Protein AF-A0A933K1K0-F1 (afdb_monomer_lite)

Radius of gyration: 27.94 Å; chains: 1; bounding box: 77×30×87 Å

Sequence (206 aa):
ADSDGLLRLGRQVVAAGQSATTTLLDRSKLATAGRTAYWGEVMGYVSATFVSNVVMSVAFILVVFVWITRSVPVSLVAMIPNVMPIFVMFSAARALGYDLYEGFCIIDSLAIGNSVNDTIHYLFHVRANLDRGLGMEDSLREGFREVGCSMTISSVLVAVGFLACLPAEGIPIILSGVFMCLACLVAVALDVFMHPAMLLSLRRWR

Secondary structure (DSSP, 8-state):
--HHHHHHHHHHHHHHHHHHHHHHHHHHHHHHHHHHHHHHHHHHHHHHHHHHHHHHHHHHHHHHHHHHHS-HHHHHHHHHHHHHHHHHHHHHHHHTTPPP-TTHHHHHHHHHHHHHHHHHHHHHHHHHHHHTT--HHHHHHHHHHHHHHHHHHHHHHHHHHHHTTTT-S-HHH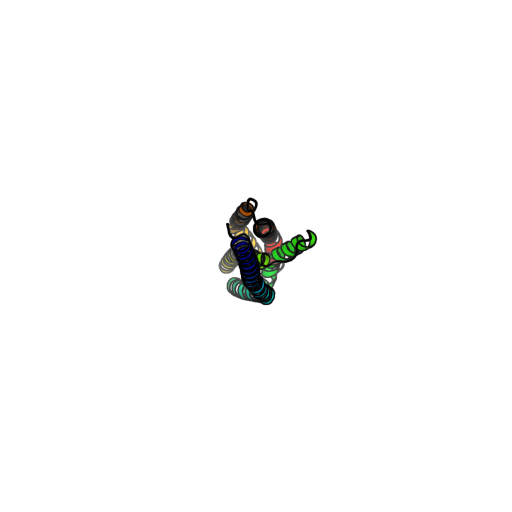HHHHHHHHHHHHHHHHIIIIIHHHHHHH-TT--

Structure (mmCIF, N/CA/C/O backbone):
data_AF-A0A933K1K0-F1
#
_entry.id   AF-A0A933K1K0-F1
#
loop_
_atom_site.group_PDB
_atom_site.id
_atom_site.type_symbol
_atom_site.label_atom_id
_atom_site.label_alt_id
_atom_site.label_comp_id
_atom_site.label_asym_id
_atom_site.label_entity_id
_atom_site.label_seq_id
_atom_site.pdbx_PDB_ins_code
_atom_site.Cartn_x
_atom_site.Cartn_y
_atom_site.Cartn_z
_atom_site.occupancy
_atom_site.B_iso_or_equiv
_atom_site.auth_seq_id
_atom_site.auth_comp_id
_atom_site.auth_asym_id
_atom_site.auth_atom_id
_atom_site.pdbx_PDB_model_num
ATOM 1 N N . ALA A 1 1 ? 58.708 -16.469 -59.942 1.00 54.03 1 ALA A N 1
ATOM 2 C CA . ALA A 1 1 ? 57.835 -16.349 -58.759 1.00 54.03 1 ALA A CA 1
ATOM 3 C C . ALA A 1 1 ? 56.402 -16.432 -59.258 1.00 54.03 1 ALA A C 1
ATOM 5 O O . ALA A 1 1 ? 56.015 -15.606 -60.074 1.00 54.03 1 ALA A O 1
ATOM 6 N N . ASP A 1 2 ? 55.697 -17.504 -58.905 1.00 62.00 2 ASP A N 1
ATOM 7 C CA . ASP A 1 2 ? 54.421 -17.885 -59.516 1.00 62.00 2 ASP A CA 1
ATOM 8 C C . ASP A 1 2 ? 53.280 -16.970 -59.030 1.00 62.00 2 ASP A C 1
ATOM 10 O O . ASP A 1 2 ? 52.728 -17.143 -57.942 1.00 62.00 2 ASP A O 1
ATOM 14 N N . SER A 1 3 ? 52.996 -15.928 -59.817 1.00 58.38 3 SER A N 1
ATOM 15 C CA . SER A 1 3 ? 51.980 -14.910 -59.511 1.00 58.38 3 SER A CA 1
ATOM 16 C C . SER A 1 3 ? 50.559 -15.487 -59.449 1.00 58.38 3 SER A C 1
ATOM 18 O O . SER A 1 3 ? 49.731 -14.999 -58.675 1.00 58.38 3 SER A O 1
ATOM 20 N N . ASP A 1 4 ? 50.306 -16.590 -60.157 1.00 64.81 4 ASP A N 1
ATOM 21 C CA . ASP A 1 4 ? 49.025 -17.294 -60.135 1.00 64.81 4 ASP A CA 1
ATOM 22 C C . ASP A 1 4 ? 48.799 -18.050 -58.821 1.00 64.81 4 ASP A C 1
ATOM 24 O O . ASP A 1 4 ? 47.670 -18.108 -58.322 1.00 64.81 4 ASP A O 1
ATOM 28 N N . GLY A 1 5 ? 49.866 -18.567 -58.203 1.00 69.25 5 GLY A N 1
ATOM 29 C CA . GLY A 1 5 ? 49.812 -19.203 -56.885 1.00 69.25 5 GLY A CA 1
ATOM 30 C C . GLY A 1 5 ? 49.399 -18.229 -55.777 1.00 69.25 5 GLY A C 1
ATOM 31 O O . GLY A 1 5 ? 48.524 -18.541 -54.967 1.00 69.25 5 GLY A O 1
ATOM 32 N N . LEU A 1 6 ? 49.951 -17.010 -55.787 1.00 59.84 6 LEU A N 1
ATOM 33 C CA . LEU A 1 6 ? 49.624 -15.962 -54.809 1.00 59.84 6 LEU A CA 1
ATOM 34 C C . LEU A 1 6 ? 48.205 -15.402 -55.002 1.00 59.84 6 LEU A C 1
ATOM 36 O O . LEU A 1 6 ? 47.497 -15.172 -54.021 1.00 59.84 6 LEU A O 1
ATOM 40 N N . LEU A 1 7 ? 47.743 -15.260 -56.249 1.00 63.19 7 LEU A N 1
ATOM 41 C CA . LEU A 1 7 ? 46.369 -14.836 -56.557 1.00 63.19 7 LEU A CA 1
ATOM 42 C C . LEU A 1 7 ? 45.320 -15.904 -56.208 1.00 63.19 7 LEU A C 1
ATOM 44 O O . LEU A 1 7 ? 44.169 -15.572 -55.903 1.00 63.19 7 LEU A O 1
ATOM 48 N N . ARG A 1 8 ? 45.685 -17.190 -56.244 1.00 69.12 8 ARG A N 1
ATOM 49 C CA . ARG A 1 8 ? 44.827 -18.289 -55.772 1.00 69.12 8 ARG A CA 1
ATOM 50 C C . ARG A 1 8 ? 44.750 -18.326 -54.249 1.00 69.12 8 ARG A C 1
ATOM 52 O O . ARG A 1 8 ? 43.646 -18.431 -53.719 1.00 69.12 8 ARG A O 1
ATOM 59 N N . LEU A 1 9 ? 45.878 -18.146 -53.561 1.00 66.69 9 LEU A N 1
ATOM 60 C CA . LEU A 1 9 ? 45.911 -18.078 -52.098 1.00 66.69 9 LEU A CA 1
ATOM 61 C C . LEU A 1 9 ? 45.124 -16.866 -51.575 1.00 66.69 9 LEU A C 1
ATOM 63 O O . LEU A 1 9 ? 44.311 -17.007 -50.667 1.00 66.69 9 LEU A O 1
ATOM 67 N N . GLY A 1 10 ? 45.276 -15.697 -52.208 1.00 61.28 10 GLY A N 1
ATOM 68 C CA . GLY A 1 10 ? 44.519 -14.489 -51.861 1.00 61.28 10 GLY A CA 1
ATOM 69 C C . GLY A 1 10 ? 43.005 -14.666 -52.014 1.00 61.28 10 GLY A C 1
ATOM 70 O O . GLY A 1 10 ? 42.248 -14.301 -51.117 1.00 61.28 10 GLY A O 1
ATOM 71 N N . ARG A 1 11 ? 42.544 -15.305 -53.101 1.00 64.50 11 ARG A N 1
ATOM 72 C CA . ARG A 1 11 ? 41.113 -15.606 -53.295 1.00 64.50 11 ARG A CA 1
ATOM 73 C C . ARG A 1 11 ? 40.576 -16.622 -52.289 1.00 64.50 11 ARG A C 1
ATOM 75 O O . ARG A 1 11 ? 39.450 -16.461 -51.828 1.00 64.50 11 ARG A O 1
ATOM 82 N N . GLN A 1 12 ? 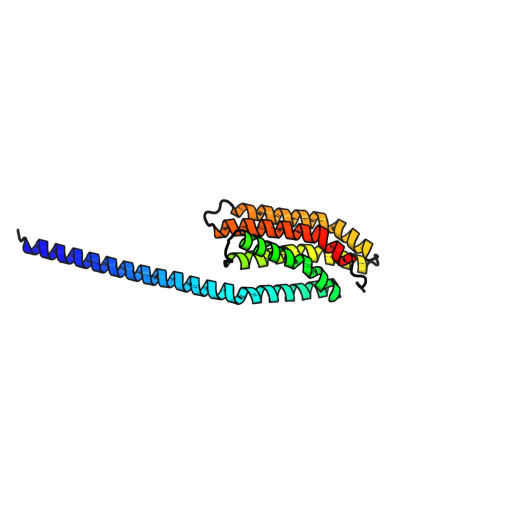41.366 -17.626 -51.913 1.00 69.31 12 GLN A N 1
ATOM 83 C CA . GLN A 1 12 ? 40.964 -18.605 -50.898 1.00 69.31 12 GLN A CA 1
ATOM 84 C C . GLN A 1 12 ? 40.886 -17.994 -49.496 1.00 69.31 12 GLN A C 1
ATOM 86 O O . GLN A 1 12 ? 39.935 -18.275 -48.774 1.00 69.31 12 GLN A O 1
ATOM 91 N N . VAL A 1 13 ? 41.820 -17.113 -49.129 1.00 65.25 13 VAL A N 1
ATOM 92 C CA . VAL A 1 13 ? 41.805 -16.420 -47.830 1.00 65.25 13 VAL A CA 1
ATOM 93 C C . VAL A 1 13 ? 40.643 -15.426 -47.740 1.00 65.25 13 VAL A C 1
ATOM 95 O O . VAL A 1 13 ? 39.979 -15.369 -46.709 1.00 65.25 13 VAL A O 1
ATOM 98 N N . VAL A 1 14 ? 40.326 -14.696 -48.817 1.00 62.94 14 VAL A N 1
ATOM 99 C CA . VAL A 1 14 ? 39.165 -13.785 -48.851 1.00 62.94 14 VAL A CA 1
ATOM 100 C C . VAL A 1 14 ? 37.841 -14.556 -48.808 1.00 62.94 14 VAL A C 1
ATOM 102 O O . VAL A 1 14 ? 36.946 -14.169 -48.060 1.00 62.94 14 VAL A O 1
ATOM 105 N N . ALA A 1 15 ? 37.725 -15.677 -49.528 1.00 61.81 15 ALA A N 1
ATOM 106 C CA . ALA A 1 15 ? 36.533 -16.528 -49.486 1.00 61.81 15 ALA A CA 1
ATOM 107 C C . ALA A 1 15 ? 36.348 -17.212 -48.118 1.00 61.81 15 ALA A C 1
ATOM 109 O O . ALA A 1 15 ? 35.231 -17.277 -47.602 1.00 61.81 15 ALA A O 1
ATOM 110 N N . ALA A 1 16 ? 37.437 -17.670 -47.493 1.00 63.34 16 ALA A N 1
ATOM 111 C CA . ALA A 1 16 ? 37.418 -18.222 -46.140 1.00 63.34 16 ALA A CA 1
ATOM 112 C C . ALA A 1 16 ? 37.077 -17.148 -45.094 1.00 63.34 16 ALA A C 1
ATOM 114 O O . ALA A 1 16 ? 36.290 -17.409 -44.188 1.00 63.34 16 ALA A O 1
ATOM 115 N N . GLY A 1 17 ? 37.601 -15.928 -45.257 1.00 57.41 17 GLY A N 1
ATOM 116 C CA . GLY A 1 17 ? 37.269 -14.771 -44.430 1.00 57.41 17 GLY A CA 1
ATOM 117 C C . GLY A 1 17 ? 35.793 -14.394 -44.534 1.00 57.41 17 GLY A C 1
ATOM 118 O O . GLY A 1 17 ? 35.126 -14.292 -43.512 1.00 57.41 17 GLY A O 1
ATOM 119 N N . GLN A 1 18 ? 35.244 -14.287 -45.748 1.00 55.44 18 GLN A N 1
ATOM 120 C CA . GLN A 1 18 ? 33.824 -13.985 -45.963 1.00 55.44 18 GLN A CA 1
ATOM 121 C C . GLN A 1 18 ? 32.905 -15.076 -45.408 1.00 55.44 18 GLN A C 1
ATOM 123 O O . GLN A 1 18 ? 31.926 -14.744 -44.749 1.00 55.44 18 GLN A O 1
ATOM 128 N N . SER A 1 19 ? 33.250 -16.354 -45.594 1.00 56.66 19 SER A N 1
ATOM 129 C CA . SER A 1 19 ? 32.475 -17.483 -45.062 1.00 56.66 19 SER A CA 1
ATOM 130 C C . SER A 1 19 ? 32.537 -17.561 -43.529 1.00 56.66 19 SER A C 1
ATOM 132 O O . SER A 1 19 ? 31.525 -17.805 -42.870 1.00 56.66 19 SER A O 1
ATOM 134 N N . ALA A 1 20 ? 33.692 -17.263 -42.925 1.00 57.25 20 ALA A N 1
ATOM 135 C CA . ALA A 1 20 ? 33.827 -17.155 -41.474 1.00 57.25 20 ALA A CA 1
ATOM 136 C C . ALA A 1 20 ? 33.048 -15.950 -40.920 1.00 57.25 20 ALA A C 1
ATOM 138 O O . ALA A 1 20 ? 32.364 -16.083 -39.908 1.00 57.25 20 ALA A O 1
ATOM 139 N N . THR A 1 21 ? 33.071 -14.797 -41.596 1.00 49.81 21 THR A N 1
ATOM 140 C CA . THR A 1 21 ? 32.315 -13.605 -41.189 1.00 49.81 21 THR A CA 1
ATOM 141 C C . THR A 1 21 ? 30.805 -13.811 -41.327 1.00 49.81 21 THR A C 1
ATOM 143 O O . THR A 1 21 ? 30.080 -13.441 -40.408 1.00 49.81 21 THR A O 1
ATOM 146 N N . THR A 1 22 ? 30.305 -14.460 -42.387 1.00 52.72 22 THR A N 1
ATOM 147 C CA . THR A 1 22 ? 28.871 -14.777 -42.523 1.00 52.72 22 THR A CA 1
ATOM 148 C C . THR A 1 22 ? 28.419 -15.846 -41.537 1.00 52.72 22 THR A C 1
ATOM 150 O O . THR A 1 22 ? 27.348 -15.705 -40.965 1.00 52.72 22 THR A O 1
ATOM 153 N N . THR A 1 23 ? 29.238 -16.861 -41.253 1.00 54.69 23 THR A N 1
ATOM 154 C CA . THR A 1 23 ? 28.891 -17.919 -40.283 1.00 54.69 23 THR A CA 1
ATOM 155 C C . THR A 1 23 ? 28.943 -17.413 -38.836 1.00 54.69 23 THR A C 1
ATOM 157 O O . THR A 1 23 ? 28.127 -17.813 -38.007 1.00 54.69 23 THR A O 1
ATOM 160 N N . LEU A 1 24 ? 29.858 -16.492 -38.514 1.00 53.97 24 LEU A N 1
ATOM 161 C CA . LEU A 1 24 ? 29.909 -15.816 -37.212 1.00 53.97 24 LEU A CA 1
ATOM 162 C C . LEU A 1 24 ? 28.799 -14.765 -37.061 1.00 53.97 24 LEU A C 1
ATOM 164 O O . LEU A 1 24 ? 28.259 -14.621 -35.967 1.00 53.97 24 LEU A O 1
ATOM 168 N N . LEU A 1 25 ? 28.415 -14.069 -38.138 1.00 53.34 25 LEU A N 1
ATOM 169 C CA . LEU A 1 25 ? 27.248 -13.178 -38.162 1.00 53.34 25 LEU A CA 1
ATOM 170 C C . LEU A 1 25 ? 25.927 -13.950 -38.072 1.00 53.34 25 LEU A C 1
ATOM 172 O O . LEU A 1 25 ? 24.990 -13.457 -37.458 1.00 53.34 25 LEU A O 1
ATOM 176 N N . ASP A 1 26 ? 25.848 -15.153 -38.635 1.00 56.97 26 ASP A N 1
ATOM 177 C CA . ASP A 1 26 ? 24.656 -16.000 -38.574 1.00 56.97 26 ASP A CA 1
ATOM 178 C C . ASP A 1 26 ? 24.537 -16.702 -37.217 1.00 56.97 26 ASP A C 1
ATOM 180 O O . ASP A 1 26 ? 23.476 -16.688 -36.607 1.00 56.97 26 ASP A O 1
ATOM 184 N N . ARG A 1 27 ? 25.644 -17.186 -36.631 1.00 52.09 27 ARG A N 1
ATOM 185 C CA . ARG A 1 27 ? 25.647 -17.666 -35.238 1.00 52.09 27 ARG A CA 1
ATOM 186 C C . ARG A 1 27 ? 25.404 -16.557 -34.229 1.00 52.09 27 ARG A C 1
ATOM 188 O O . ARG A 1 27 ? 24.734 -16.809 -33.234 1.00 52.09 27 ARG A O 1
ATOM 195 N N . SER A 1 28 ? 25.917 -15.347 -34.449 1.00 53.19 28 SER A N 1
ATOM 196 C CA . SER A 1 28 ? 25.618 -14.222 -33.564 1.00 53.19 28 SER A CA 1
ATOM 197 C C . SER A 1 28 ? 24.172 -13.772 -33.720 1.00 53.19 28 SER A C 1
ATOM 199 O O . SER A 1 28 ? 23.571 -13.473 -32.697 1.00 53.19 28 SER A O 1
ATOM 201 N N . LYS A 1 29 ? 23.579 -13.821 -34.925 1.00 46.31 29 LYS A N 1
ATOM 202 C CA . LYS A 1 29 ? 22.142 -13.613 -35.181 1.00 46.31 29 LYS A CA 1
ATOM 203 C C . LYS A 1 29 ? 21.253 -14.737 -34.654 1.00 46.31 29 LYS A C 1
ATOM 205 O O . LYS A 1 29 ? 20.193 -14.425 -34.149 1.00 46.31 29 LYS A O 1
ATOM 210 N N . LEU A 1 30 ? 21.678 -15.998 -34.672 1.00 53.72 30 LEU A N 1
ATOM 211 C CA . LEU A 1 30 ? 20.982 -17.142 -34.061 1.00 53.72 30 LEU A CA 1
ATOM 212 C C . LEU A 1 30 ? 21.120 -17.151 -32.532 1.00 53.72 30 LEU A C 1
ATOM 214 O O . LEU A 1 30 ? 20.185 -17.522 -31.837 1.00 53.72 30 LEU A O 1
ATOM 218 N N . ALA A 1 31 ? 22.248 -16.694 -31.983 1.00 52.78 31 ALA A N 1
ATOM 219 C CA . ALA A 1 31 ? 22.458 -16.537 -30.542 1.00 52.78 31 ALA A CA 1
ATOM 220 C C . ALA A 1 31 ? 21.841 -15.241 -29.988 1.00 52.78 31 ALA A C 1
ATOM 222 O O . ALA A 1 31 ? 21.453 -15.188 -28.820 1.00 52.78 31 ALA A O 1
ATOM 223 N N . THR A 1 32 ? 21.745 -14.179 -30.795 1.00 52.34 32 THR A N 1
ATOM 224 C CA . THR A 1 32 ? 20.947 -12.990 -30.462 1.00 52.34 32 THR A CA 1
ATOM 225 C C . THR A 1 32 ? 19.473 -13.260 -30.675 1.00 52.34 32 THR A C 1
ATOM 227 O O . THR A 1 32 ? 18.748 -12.946 -29.756 1.00 52.34 32 THR A O 1
ATOM 230 N N . ALA A 1 33 ? 19.037 -13.940 -31.740 1.00 60.06 33 ALA A N 1
ATOM 231 C CA . ALA A 1 33 ? 17.664 -14.436 -31.879 1.00 60.06 33 ALA A CA 1
ATOM 232 C C . ALA A 1 33 ? 17.308 -15.406 -30.750 1.00 60.06 33 ALA A C 1
ATOM 234 O O . ALA A 1 33 ? 16.219 -15.314 -30.213 1.00 60.06 33 ALA A O 1
ATOM 235 N N . GLY A 1 34 ? 18.231 -16.268 -30.316 1.00 66.44 34 GLY A N 1
ATOM 236 C CA . GLY A 1 34 ? 18.038 -17.139 -29.157 1.00 66.44 34 GLY A CA 1
ATOM 237 C C . GLY A 1 34 ? 17.876 -16.354 -27.856 1.00 66.44 34 GLY A C 1
ATOM 238 O O . GLY A 1 34 ? 16.947 -16.618 -27.104 1.00 66.44 34 GLY A O 1
ATOM 239 N N . ARG A 1 35 ? 18.721 -15.344 -27.599 1.00 63.38 35 ARG A N 1
ATOM 240 C CA . ARG A 1 35 ? 18.601 -14.494 -26.401 1.00 63.38 35 ARG A CA 1
ATOM 241 C C . ARG A 1 35 ? 17.396 -13.557 -26.451 1.00 63.38 35 ARG A C 1
ATOM 243 O O . ARG A 1 35 ? 16.710 -13.443 -25.451 1.00 63.38 35 ARG A O 1
ATOM 250 N N . THR A 1 36 ? 17.125 -12.884 -27.564 1.00 71.88 36 THR A N 1
ATOM 251 C CA . THR A 1 36 ? 16.000 -11.946 -27.690 1.00 71.88 36 THR A CA 1
ATOM 252 C C . THR A 1 36 ? 14.662 -12.670 -27.774 1.00 71.88 36 THR A C 1
ATOM 254 O O . THR A 1 36 ? 13.704 -12.179 -27.191 1.00 71.88 36 THR A O 1
ATOM 257 N N . ALA A 1 37 ? 14.584 -13.841 -28.417 1.00 74.62 37 ALA A N 1
ATOM 258 C CA . ALA A 1 37 ? 13.382 -14.673 -28.383 1.00 74.62 37 ALA A CA 1
ATOM 259 C C . ALA A 1 37 ? 13.149 -15.255 -26.985 1.00 74.62 37 ALA A C 1
ATOM 261 O O . ALA A 1 37 ? 12.030 -15.180 -26.494 1.00 74.62 37 ALA A O 1
ATOM 262 N N . TYR A 1 38 ? 14.200 -15.742 -26.311 1.00 78.00 38 TYR A N 1
ATOM 263 C CA . TYR A 1 38 ? 14.104 -16.187 -24.918 1.00 78.00 38 TYR A CA 1
ATOM 264 C C . TYR A 1 38 ? 13.630 -15.060 -23.994 1.00 78.00 38 TYR A C 1
ATOM 266 O O . TYR A 1 38 ? 12.679 -15.238 -23.241 1.00 78.00 38 TYR A O 1
ATOM 274 N N . TRP A 1 39 ? 14.245 -13.874 -24.080 1.00 75.19 39 TRP A N 1
ATOM 275 C CA . TRP A 1 39 ? 13.816 -12.712 -23.302 1.00 75.19 39 TRP A CA 1
ATOM 276 C C . TRP A 1 39 ? 12.386 -12.293 -23.649 1.00 75.19 39 TRP A C 1
ATOM 278 O O . TRP A 1 39 ? 11.620 -11.999 -22.742 1.00 75.19 39 TRP A O 1
ATOM 288 N N . GLY A 1 40 ? 11.990 -12.328 -24.922 1.00 78.00 40 GLY A N 1
ATOM 289 C CA . GLY A 1 40 ? 10.612 -12.059 -25.334 1.00 78.00 40 GLY A CA 1
ATOM 290 C C . GLY A 1 40 ? 9.606 -13.043 -24.734 1.00 78.00 40 GLY A C 1
ATOM 291 O O . GLY A 1 40 ? 8.538 -12.628 -24.291 1.00 78.00 40 GLY A O 1
ATOM 292 N N . GLU A 1 41 ? 9.957 -14.327 -24.656 1.00 80.50 41 GLU A N 1
ATOM 293 C CA . GLU A 1 41 ? 9.119 -15.351 -24.029 1.00 80.50 41 GLU A CA 1
ATOM 294 C C . GLU A 1 41 ? 9.007 -15.133 -22.513 1.00 80.50 41 GLU A C 1
ATOM 296 O O . GLU A 1 41 ? 7.901 -15.103 -21.973 1.00 80.50 41 GLU A O 1
ATOM 301 N N . VAL A 1 42 ? 10.134 -14.885 -21.833 1.00 83.38 42 VAL A N 1
ATOM 302 C CA . VAL A 1 42 ? 10.167 -14.562 -20.396 1.00 83.38 42 VAL A CA 1
ATOM 303 C C . VAL A 1 42 ? 9.312 -13.332 -20.094 1.00 83.38 42 VAL A C 1
ATOM 305 O O . VAL A 1 42 ? 8.486 -13.374 -19.183 1.00 83.38 42 VAL A O 1
ATOM 308 N N . MET A 1 43 ? 9.455 -12.258 -20.875 1.00 80.75 43 MET A N 1
ATOM 309 C CA . MET A 1 43 ? 8.650 -11.047 -20.695 1.00 80.75 43 MET A CA 1
ATOM 310 C C . MET A 1 43 ? 7.169 -11.302 -20.964 1.00 80.75 43 MET A C 1
ATOM 312 O O . MET A 1 43 ? 6.323 -10.830 -20.206 1.00 80.75 43 MET A O 1
ATOM 316 N N . GLY A 1 44 ? 6.849 -12.128 -21.964 1.00 81.12 44 GLY A N 1
ATOM 317 C CA . GLY A 1 44 ? 5.487 -12.591 -22.216 1.00 81.12 44 GLY A CA 1
ATOM 318 C C . GLY A 1 44 ? 4.869 -13.296 -21.005 1.00 81.12 44 GLY A C 1
ATOM 319 O O . GLY A 1 44 ? 3.741 -12.978 -20.627 1.00 81.12 44 GLY A O 1
ATOM 320 N N . TYR A 1 45 ? 5.608 -14.195 -20.343 1.00 85.06 45 TYR A N 1
ATOM 321 C CA . TYR A 1 45 ? 5.135 -14.866 -19.125 1.00 85.06 45 TYR A CA 1
ATOM 322 C C . TYR A 1 45 ? 4.942 -13.905 -17.949 1.00 85.06 45 TYR A C 1
ATOM 324 O O . TYR A 1 45 ? 3.930 -13.995 -17.249 1.00 85.06 45 TYR A O 1
ATOM 332 N N . VAL A 1 46 ? 5.878 -12.980 -17.721 1.00 85.69 46 VAL A N 1
ATOM 333 C CA . VAL A 1 46 ? 5.778 -12.001 -16.625 1.00 85.69 46 VAL A CA 1
ATOM 334 C C . VAL A 1 46 ? 4.554 -11.107 -16.815 1.00 85.69 46 VAL A C 1
ATOM 336 O O . VAL A 1 46 ? 3.737 -10.978 -15.904 1.00 85.69 46 VAL A O 1
ATOM 339 N N . SER A 1 47 ? 4.354 -10.557 -18.014 1.00 83.19 47 SER A N 1
ATOM 340 C CA . SER A 1 47 ? 3.188 -9.715 -18.300 1.00 83.19 47 SER A CA 1
ATOM 341 C C . SER A 1 47 ? 1.871 -10.491 -18.227 1.00 83.19 47 SER A C 1
ATOM 343 O O . SER A 1 47 ? 0.888 -9.973 -17.700 1.00 83.19 47 SER A O 1
ATOM 345 N N . ALA A 1 48 ? 1.839 -11.739 -18.707 1.00 85.56 48 ALA A N 1
ATOM 346 C CA . ALA A 1 48 ? 0.639 -12.574 -18.651 1.00 85.56 48 ALA A CA 1
ATOM 347 C C . ALA A 1 48 ? 0.238 -12.939 -17.211 1.00 85.56 48 ALA A C 1
ATOM 349 O O . ALA A 1 48 ? -0.950 -13.019 -16.898 1.00 85.56 48 ALA A O 1
ATOM 350 N N . THR A 1 49 ? 1.216 -13.149 -16.327 1.00 89.06 49 THR A N 1
ATOM 351 C CA . THR A 1 49 ? 0.970 -13.535 -14.928 1.00 89.06 49 THR A CA 1
ATOM 352 C C . THR A 1 49 ? 0.745 -12.347 -13.998 1.00 89.06 49 THR A C 1
ATOM 354 O O . THR A 1 49 ? 0.169 -12.529 -12.928 1.00 89.06 49 THR A O 1
ATOM 357 N N . PHE A 1 50 ? 1.109 -11.132 -14.412 1.00 87.81 50 PHE A N 1
ATOM 358 C CA . PHE A 1 50 ? 1.047 -9.921 -13.593 1.00 87.81 50 PHE A CA 1
ATOM 359 C C . PHE A 1 50 ? -0.306 -9.710 -12.898 1.00 87.81 50 PHE A C 1
ATOM 361 O O . PHE A 1 50 ? -0.379 -9.643 -11.672 1.00 87.81 50 PHE A O 1
ATOM 368 N N . VAL A 1 51 ? -1.402 -9.682 -13.664 1.00 88.31 51 VAL A N 1
ATOM 369 C CA . VAL A 1 51 ? -2.747 -9.459 -13.104 1.00 88.31 51 VAL A CA 1
ATOM 370 C C . VAL A 1 51 ? -3.130 -10.575 -12.132 1.00 88.31 51 VAL A C 1
ATOM 372 O O . VAL A 1 51 ? -3.690 -10.307 -11.070 1.00 88.31 51 VAL A O 1
ATOM 375 N N . SER A 1 52 ? -2.791 -11.824 -12.464 1.00 90.50 52 SER A N 1
ATOM 376 C CA . SER A 1 52 ? -3.046 -12.964 -11.583 1.00 90.50 52 SER A CA 1
ATOM 377 C C . SER A 1 52 ? -2.279 -12.832 -10.268 1.00 90.50 52 SER A C 1
ATOM 379 O O . SER A 1 52 ? -2.842 -13.111 -9.214 1.00 90.50 52 SER A O 1
ATOM 381 N N . ASN A 1 53 ? -1.025 -12.376 -10.310 1.00 89.56 53 ASN A N 1
ATOM 382 C CA . ASN A 1 53 ? -0.198 -12.186 -9.120 1.00 89.56 53 ASN A CA 1
ATOM 383 C C . ASN A 1 53 ? -0.781 -11.107 -8.206 1.00 89.56 53 ASN A C 1
ATOM 385 O O . ASN A 1 53 ? -0.921 -11.345 -7.010 1.00 89.56 53 ASN A O 1
ATOM 389 N N . VAL A 1 54 ? -1.203 -9.966 -8.757 1.00 90.00 54 VAL A N 1
ATOM 390 C CA . VAL A 1 54 ? -1.838 -8.894 -7.972 1.00 90.00 54 VAL A CA 1
ATOM 391 C C . VAL A 1 54 ? -3.123 -9.392 -7.310 1.00 90.00 54 VAL A C 1
ATOM 393 O O . VAL A 1 54 ? -3.319 -9.197 -6.111 1.00 90.00 54 VAL A O 1
ATOM 396 N N . VAL A 1 55 ? -3.984 -10.085 -8.061 1.00 92.38 55 VAL A N 1
ATOM 397 C CA . VAL A 1 55 ? -5.250 -10.618 -7.533 1.00 92.38 55 VAL A CA 1
ATOM 398 C C . VAL A 1 55 ? -5.003 -11.656 -6.438 1.00 92.38 55 VAL A C 1
ATOM 400 O O . VAL A 1 55 ? -5.642 -11.592 -5.388 1.00 92.38 55 VAL A O 1
ATOM 403 N N . MET A 1 56 ? -4.068 -12.586 -6.648 1.00 92.81 56 MET A N 1
ATOM 404 C CA . MET A 1 56 ? -3.713 -13.597 -5.648 1.00 92.81 56 MET A CA 1
ATOM 405 C C . MET A 1 56 ? -3.119 -12.967 -4.387 1.00 92.81 56 MET A C 1
ATOM 407 O O . MET A 1 56 ? -3.510 -13.351 -3.286 1.00 92.81 56 MET A O 1
ATOM 411 N N . SER A 1 57 ? -2.240 -11.974 -4.532 1.00 92.31 57 SER A N 1
ATOM 412 C CA . SER A 1 57 ? -1.674 -11.227 -3.407 1.00 92.31 57 SER A CA 1
ATOM 413 C C . SER A 1 57 ? -2.771 -10.536 -2.605 1.00 92.31 57 SER A C 1
ATOM 415 O O . SER A 1 57 ? -2.885 -10.775 -1.406 1.00 92.31 57 SER A O 1
ATOM 417 N N . VAL A 1 58 ? -3.642 -9.752 -3.252 1.00 93.31 58 VAL A N 1
ATOM 418 C CA . VAL A 1 58 ? -4.757 -9.063 -2.577 1.00 93.31 58 VAL A CA 1
ATOM 419 C C . VAL A 1 58 ? -5.694 -10.060 -1.890 1.00 93.31 58 VAL A C 1
ATOM 421 O O . VAL A 1 58 ? -6.105 -9.827 -0.754 1.00 93.31 58 VAL A O 1
ATOM 424 N N . ALA A 1 59 ? -6.001 -11.192 -2.528 1.00 94.75 59 ALA A N 1
ATOM 425 C CA . ALA A 1 59 ? -6.822 -12.238 -1.925 1.00 94.75 59 ALA A CA 1
ATOM 426 C C . ALA A 1 59 ? -6.159 -12.845 -0.678 1.00 94.75 59 ALA A C 1
ATOM 428 O O . ALA A 1 59 ? -6.812 -12.998 0.354 1.00 94.75 59 ALA A O 1
ATOM 429 N N . PHE A 1 60 ? -4.861 -13.146 -0.742 1.00 95.06 60 PHE A N 1
ATOM 430 C CA . PHE A 1 60 ? -4.106 -13.675 0.392 1.00 95.06 60 PHE A CA 1
ATOM 431 C C . PHE A 1 60 ? -4.0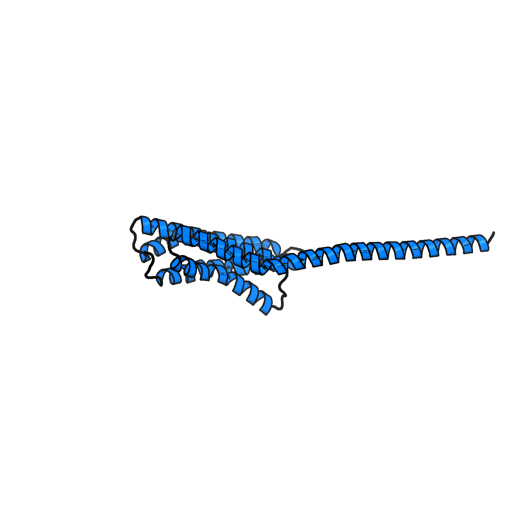45 -12.676 1.554 1.00 95.06 60 PHE A C 1
ATOM 433 O O . PHE A 1 60 ? -4.331 -13.031 2.698 1.00 95.06 60 PHE A O 1
ATOM 440 N N . ILE A 1 61 ? -3.759 -11.406 1.265 1.00 95.06 61 ILE A N 1
ATOM 441 C CA . ILE A 1 61 ? -3.729 -10.334 2.268 1.00 95.06 61 ILE A CA 1
ATOM 442 C C . ILE A 1 61 ? -5.105 -10.170 2.910 1.00 95.06 61 ILE A C 1
ATOM 444 O O . ILE A 1 61 ? -5.204 -10.017 4.126 1.00 95.06 61 ILE A O 1
ATOM 448 N N . LEU A 1 62 ? -6.183 -10.263 2.125 1.00 95.62 62 LEU A N 1
ATOM 449 C CA . LEU A 1 62 ? -7.541 -10.184 2.652 1.00 95.62 62 LEU A CA 1
ATOM 450 C C . LEU A 1 62 ? -7.805 -11.301 3.665 1.00 95.62 62 LEU A C 1
ATOM 452 O O . LEU A 1 62 ? -8.374 -11.031 4.720 1.00 95.62 62 LEU A O 1
ATOM 456 N N . VAL A 1 63 ? -7.356 -12.529 3.389 1.00 96.69 63 VAL A N 1
ATOM 457 C CA . VAL A 1 63 ? -7.454 -13.651 4.337 1.00 96.69 63 VAL A CA 1
ATOM 458 C C . VAL A 1 63 ? -6.709 -13.335 5.635 1.00 96.69 63 VAL A C 1
ATOM 460 O O . VAL A 1 63 ? -7.272 -13.519 6.715 1.00 96.69 63 VAL A O 1
ATOM 463 N N . VAL A 1 64 ? -5.486 -12.804 5.549 1.00 96.31 64 VAL A N 1
ATOM 464 C CA . VAL A 1 64 ? -4.698 -12.406 6.728 1.00 96.31 64 VAL A CA 1
ATOM 465 C C . VAL A 1 64 ? -5.408 -11.312 7.527 1.00 96.31 64 VAL A C 1
ATOM 467 O O . VAL A 1 64 ? -5.551 -11.428 8.744 1.00 96.31 64 VAL A O 1
ATOM 470 N N . PHE A 1 65 ? -5.925 -10.275 6.867 1.00 95.06 65 PHE A N 1
ATOM 471 C CA . PHE A 1 65 ? -6.650 -9.202 7.546 1.00 95.06 65 PHE A CA 1
ATOM 472 C C . PHE A 1 65 ? -7.918 -9.725 8.214 1.00 95.06 65 PHE A C 1
ATOM 474 O O . PHE A 1 65 ? -8.187 -9.374 9.356 1.00 95.06 65 PHE A O 1
ATOM 481 N N . VAL A 1 66 ? -8.701 -10.577 7.541 1.00 95.12 66 VAL A N 1
ATOM 482 C CA . VAL A 1 66 ? -9.895 -11.217 8.126 1.00 95.12 66 VAL A CA 1
ATOM 483 C C . VAL A 1 66 ? -9.526 -12.053 9.346 1.00 95.12 66 VAL A C 1
ATOM 485 O O . VAL A 1 66 ? -10.253 -12.028 10.337 1.00 95.12 66 VAL A O 1
ATOM 488 N N . TRP A 1 67 ? -8.396 -12.755 9.307 1.00 95.31 67 TRP A N 1
ATOM 489 C CA . TRP A 1 67 ? -7.916 -13.531 10.443 1.00 95.31 67 TRP A CA 1
ATOM 490 C C . TRP A 1 67 ? -7.581 -12.648 11.658 1.00 95.31 67 TRP A C 1
ATOM 492 O O . TRP A 1 67 ? -7.963 -12.994 12.776 1.00 95.31 67 TRP A O 1
ATOM 502 N N . ILE A 1 68 ? -6.958 -11.483 11.445 1.00 93.38 68 ILE A N 1
ATOM 503 C CA . ILE A 1 68 ? -6.609 -10.528 12.513 1.00 93.38 68 ILE A CA 1
ATOM 504 C C . ILE A 1 68 ? -7.850 -9.804 13.049 1.00 93.38 68 ILE A C 1
ATOM 506 O O . ILE A 1 68 ? -8.102 -9.785 14.253 1.00 93.38 68 ILE A O 1
ATOM 510 N N . THR A 1 69 ? -8.641 -9.189 12.170 1.00 91.38 69 THR A N 1
ATOM 511 C CA . THR A 1 69 ? -9.763 -8.323 12.569 1.00 91.38 69 THR A CA 1
ATOM 512 C C . THR A 1 69 ? -10.986 -9.122 13.011 1.00 91.38 69 THR A C 1
ATOM 514 O O . THR A 1 69 ? -11.829 -8.597 13.742 1.00 91.38 69 THR A O 1
ATOM 517 N N . ARG A 1 70 ? -11.086 -10.390 12.581 1.00 90.88 70 ARG A N 1
ATOM 518 C CA . ARG A 1 70 ? -12.270 -11.260 12.678 1.00 90.88 70 ARG A CA 1
ATOM 519 C C . ARG A 1 70 ? -13.511 -10.689 11.984 1.00 90.88 70 ARG A C 1
ATOM 521 O O . ARG A 1 70 ? -14.627 -11.090 12.299 1.00 90.88 70 ARG A O 1
ATOM 528 N N . SER A 1 71 ? -13.339 -9.765 11.036 1.00 90.38 71 SER A N 1
ATOM 529 C CA . SER A 1 71 ? -14.454 -9.069 10.392 1.00 90.38 71 SER A CA 1
ATOM 530 C C . SER A 1 71 ? -14.163 -8.733 8.929 1.00 90.38 71 SER A C 1
ATOM 532 O O . SER A 1 71 ? -13.316 -7.901 8.613 1.00 90.38 71 SER A O 1
ATOM 534 N N . VAL A 1 72 ? -14.913 -9.353 8.012 1.00 91.50 72 VAL A N 1
ATOM 535 C CA . VAL A 1 72 ? -14.765 -9.136 6.559 1.00 91.50 72 VAL A CA 1
ATOM 536 C C . VAL A 1 72 ? -14.971 -7.672 6.141 1.00 91.50 72 VAL A C 1
ATOM 538 O O . VAL A 1 72 ? -14.131 -7.163 5.399 1.00 91.50 72 VAL A O 1
ATOM 541 N N . PRO A 1 73 ? -16.013 -6.949 6.608 1.00 90.75 73 PRO A N 1
ATOM 542 C CA . PRO A 1 73 ? -16.209 -5.546 6.232 1.00 90.75 73 PRO A CA 1
ATOM 543 C C . PRO A 1 73 ? -15.034 -4.655 6.632 1.00 90.75 73 PRO A C 1
ATOM 545 O O . PRO A 1 73 ? -14.638 -3.768 5.881 1.00 90.75 73 PRO A O 1
ATOM 548 N N . VAL A 1 74 ? -14.461 -4.918 7.805 1.00 90.31 74 VAL A N 1
ATOM 549 C CA . VAL A 1 74 ? -13.297 -4.194 8.310 1.00 90.31 74 VAL A CA 1
ATOM 550 C C . VAL A 1 74 ? -12.088 -4.444 7.424 1.00 90.31 74 VAL A C 1
ATOM 552 O O . VAL A 1 74 ? -11.436 -3.496 6.997 1.00 90.31 74 VAL A O 1
ATOM 555 N N . SER A 1 75 ? -11.814 -5.708 7.110 1.00 93.00 75 SER A N 1
ATOM 556 C CA . SER A 1 75 ? -10.663 -6.091 6.294 1.00 93.00 75 SER A CA 1
ATOM 557 C C . SER A 1 75 ? -10.739 -5.539 4.874 1.00 93.00 75 SER A C 1
ATOM 559 O O . SER A 1 75 ? -9.720 -5.131 4.326 1.00 93.00 75 SER A O 1
ATOM 561 N N . LEU A 1 76 ? -11.939 -5.466 4.288 1.00 92.69 76 LEU A N 1
ATOM 562 C CA . LEU A 1 76 ? -12.143 -4.844 2.977 1.00 92.69 76 LEU A CA 1
ATOM 563 C C . LEU A 1 76 ? -11.835 -3.344 2.998 1.00 92.69 76 LEU A C 1
ATOM 565 O O . LEU A 1 76 ? -11.183 -2.840 2.088 1.00 92.69 76 LEU A O 1
ATOM 569 N N . VAL A 1 77 ? -12.268 -2.632 4.040 1.00 92.06 77 VAL A N 1
ATOM 570 C CA . VAL A 1 77 ? -11.986 -1.198 4.194 1.00 92.06 77 VAL A CA 1
ATOM 571 C C . VAL A 1 77 ? -10.501 -0.953 4.457 1.00 92.06 77 VAL A C 1
ATOM 573 O O . VAL A 1 77 ? -9.921 -0.063 3.843 1.00 92.06 77 VAL A O 1
ATOM 576 N N . ALA A 1 78 ? -9.869 -1.780 5.294 1.00 91.62 78 ALA A N 1
ATOM 577 C CA . ALA A 1 78 ? -8.432 -1.730 5.554 1.00 91.62 78 ALA A CA 1
ATOM 578 C C . ALA A 1 78 ? -7.592 -1.994 4.291 1.00 91.62 78 ALA A C 1
ATOM 580 O O . ALA A 1 78 ? -6.476 -1.497 4.181 1.00 91.62 78 ALA A O 1
ATOM 581 N N . MET A 1 79 ? -8.121 -2.729 3.308 1.00 92.75 79 MET A N 1
ATOM 582 C CA . MET A 1 79 ? -7.420 -3.011 2.052 1.00 92.75 79 MET A CA 1
ATOM 583 C C . MET A 1 79 ? -7.271 -1.780 1.150 1.00 92.75 79 MET A C 1
ATOM 585 O O . MET A 1 79 ? -6.318 -1.681 0.384 1.00 92.75 79 MET A O 1
ATOM 589 N N . ILE A 1 80 ? -8.203 -0.831 1.226 1.00 91.94 80 ILE A N 1
ATOM 590 C CA . ILE A 1 80 ? -8.247 0.327 0.326 1.00 91.94 80 ILE A CA 1
ATOM 591 C C . ILE A 1 80 ? -6.945 1.154 0.366 1.00 91.94 80 ILE A C 1
ATOM 593 O O . ILE A 1 80 ? -6.362 1.346 -0.703 1.00 91.94 80 ILE A O 1
ATOM 597 N N . PRO A 1 81 ? -6.432 1.605 1.530 1.00 91.38 81 PRO A N 1
ATOM 598 C CA . PRO A 1 81 ? -5.163 2.338 1.589 1.00 91.38 81 PRO A CA 1
ATOM 599 C C . PRO A 1 81 ? -3.957 1.523 1.112 1.00 91.38 81 PRO A C 1
ATOM 601 O O . PRO A 1 81 ? -3.006 2.123 0.633 1.00 91.38 81 PRO A O 1
ATOM 604 N N . ASN A 1 82 ? -4.022 0.188 1.154 1.00 92.44 82 ASN A N 1
ATOM 605 C CA . ASN A 1 82 ? -2.909 -0.694 0.795 1.00 92.44 82 ASN A CA 1
ATOM 606 C C . ASN A 1 82 ? -2.729 -0.878 -0.723 1.00 92.44 82 ASN A C 1
ATOM 608 O O . ASN A 1 82 ? -1.619 -1.108 -1.196 1.00 92.44 82 ASN A O 1
ATOM 612 N N . VAL A 1 83 ? -3.804 -0.772 -1.513 1.00 91.81 83 VAL A N 1
ATOM 613 C CA . VAL A 1 83 ? -3.733 -0.932 -2.983 1.00 91.81 83 VAL A CA 1
ATOM 614 C C . VAL A 1 83 ? -3.505 0.412 -3.690 1.00 91.81 83 VAL A C 1
ATOM 616 O O . VAL A 1 83 ? -2.930 0.473 -4.776 1.00 91.81 83 VAL A O 1
ATOM 619 N N . MET A 1 84 ? -3.913 1.518 -3.068 1.00 92.94 84 MET A N 1
ATOM 620 C CA . MET A 1 84 ? -3.780 2.873 -3.618 1.00 92.94 84 MET A CA 1
ATOM 621 C C . MET A 1 84 ? -2.346 3.282 -4.024 1.00 92.94 84 MET A C 1
ATOM 623 O O . MET A 1 84 ? -2.212 3.881 -5.093 1.00 92.94 84 MET A O 1
ATOM 627 N N . PRO A 1 85 ? -1.269 2.947 -3.282 1.00 93.00 85 PRO A N 1
ATOM 628 C CA . PRO A 1 85 ? 0.101 3.283 -3.673 1.00 93.00 85 PRO A CA 1
ATOM 629 C C . PRO A 1 85 ? 0.479 2.742 -5.051 1.00 93.00 85 PRO A C 1
ATOM 631 O O . PRO A 1 85 ? 1.138 3.430 -5.826 1.00 93.00 85 PRO A O 1
ATOM 634 N N . ILE A 1 86 ? -0.002 1.545 -5.391 1.00 92.38 86 ILE A N 1
ATOM 635 C CA . ILE A 1 86 ? 0.234 0.903 -6.687 1.00 92.38 86 ILE A CA 1
ATOM 636 C C . ILE A 1 86 ? -0.437 1.698 -7.805 1.00 92.38 86 ILE A C 1
ATOM 638 O O . ILE A 1 86 ? 0.178 1.983 -8.831 1.00 92.38 86 ILE A O 1
ATOM 642 N N . PHE A 1 87 ? -1.698 2.089 -7.602 1.00 93.12 87 PHE A N 1
ATOM 643 C CA . PHE A 1 87 ? -2.424 2.905 -8.571 1.00 93.12 87 PHE A CA 1
ATOM 644 C C . PHE A 1 87 ? -1.737 4.249 -8.786 1.00 93.12 87 PHE A C 1
ATOM 646 O O . PHE A 1 87 ? -1.600 4.683 -9.930 1.00 93.12 87 PHE A O 1
ATOM 653 N N . VAL A 1 88 ? -1.272 4.893 -7.713 1.00 94.31 88 VAL A N 1
ATOM 654 C CA . VAL A 1 88 ? -0.533 6.158 -7.798 1.00 94.31 88 VAL A CA 1
ATOM 655 C C . VAL A 1 88 ? 0.784 5.966 -8.544 1.00 94.31 88 VAL A C 1
ATOM 657 O O . VAL A 1 88 ? 1.083 6.744 -9.446 1.00 94.31 88 VAL A O 1
ATOM 660 N N . MET A 1 89 ? 1.531 4.906 -8.239 1.00 94.00 89 MET A N 1
ATOM 661 C CA . MET A 1 89 ? 2.780 4.571 -8.919 1.00 94.00 89 MET A CA 1
ATOM 662 C C . MET A 1 89 ? 2.568 4.350 -10.424 1.00 94.00 89 MET A C 1
ATOM 664 O O . MET A 1 89 ? 3.259 4.971 -11.231 1.00 94.00 89 MET A O 1
ATOM 668 N N . PHE A 1 90 ? 1.593 3.526 -10.822 1.00 92.31 90 PHE A N 1
ATOM 669 C CA . PHE A 1 90 ? 1.288 3.286 -12.238 1.00 92.31 90 PHE A CA 1
ATOM 670 C C . PHE A 1 90 ? 0.773 4.527 -12.953 1.00 92.31 90 PHE A C 1
ATOM 672 O O . PHE A 1 90 ? 1.163 4.791 -14.092 1.00 92.31 90 PHE A O 1
ATOM 679 N N . SER A 1 91 ? -0.063 5.315 -12.281 1.00 93.94 91 SER A N 1
ATOM 680 C CA . SER A 1 91 ? -0.565 6.575 -12.828 1.00 93.94 91 SER A CA 1
ATOM 681 C C . SER A 1 91 ? 0.576 7.563 -13.056 1.00 93.94 91 SER A C 1
ATOM 683 O O . SER A 1 91 ? 0.648 8.174 -14.119 1.00 93.94 91 SER A O 1
ATOM 685 N N . ALA A 1 92 ? 1.500 7.679 -12.099 1.00 94.50 92 ALA A N 1
ATOM 686 C CA . ALA A 1 92 ? 2.676 8.533 -12.213 1.00 94.50 92 ALA A CA 1
ATOM 687 C C . ALA A 1 92 ? 3.605 8.067 -13.341 1.00 94.50 92 ALA A C 1
ATOM 689 O O . ALA A 1 92 ? 4.015 8.879 -14.166 1.00 94.50 92 ALA A O 1
ATOM 690 N N . ALA A 1 93 ? 3.885 6.764 -13.427 1.00 92.81 93 ALA A N 1
ATOM 691 C CA . ALA A 1 93 ? 4.703 6.196 -14.494 1.00 92.81 93 ALA A CA 1
ATOM 692 C C . ALA A 1 93 ? 4.129 6.509 -15.877 1.00 92.81 93 ALA A C 1
ATOM 694 O O . ALA A 1 93 ? 4.822 7.063 -16.734 1.00 92.81 93 ALA A O 1
ATOM 695 N N . ARG A 1 94 ? 2.831 6.245 -16.063 1.00 92.81 94 ARG A N 1
ATOM 696 C CA . ARG A 1 94 ? 2.153 6.486 -17.335 1.00 92.81 94 ARG A CA 1
ATOM 697 C C . ARG A 1 94 ? 2.075 7.972 -17.681 1.00 92.81 94 ARG A C 1
ATOM 699 O O . ARG A 1 94 ? 2.254 8.321 -18.846 1.00 92.81 94 ARG A O 1
ATOM 706 N N . ALA A 1 95 ? 1.833 8.838 -16.694 1.00 94.06 95 ALA A N 1
ATOM 707 C CA . ALA A 1 95 ? 1.783 10.290 -16.872 1.00 94.06 95 ALA A CA 1
ATOM 708 C C . ALA A 1 95 ? 3.142 10.885 -17.274 1.00 94.06 95 ALA A C 1
ATOM 710 O O . ALA A 1 95 ? 3.190 11.836 -18.048 1.00 94.06 95 ALA A O 1
ATOM 711 N N . LEU A 1 96 ? 4.240 10.298 -16.794 1.00 93.19 96 LEU A N 1
ATOM 712 C CA . LEU A 1 96 ? 5.606 10.667 -17.172 1.00 93.19 96 LEU A CA 1
ATOM 713 C C . LEU A 1 96 ? 6.043 10.079 -18.528 1.00 93.19 96 LEU A C 1
ATOM 715 O O . LEU A 1 96 ? 7.167 10.318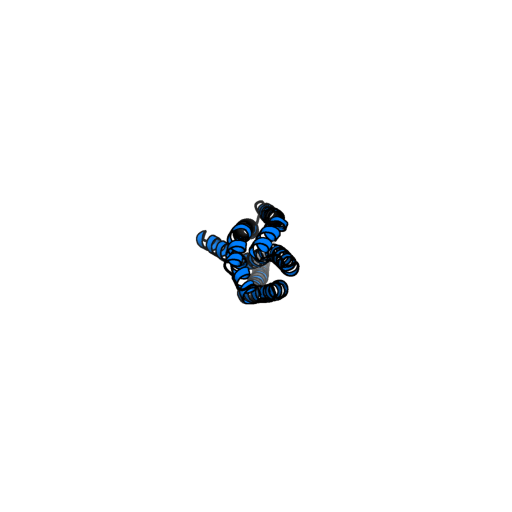 -18.960 1.00 93.19 96 LEU A O 1
ATOM 719 N N . GLY A 1 97 ? 5.164 9.337 -19.210 1.00 91.38 97 GLY A N 1
ATOM 720 C CA . GLY A 1 97 ? 5.436 8.751 -20.522 1.00 91.38 97 GLY A CA 1
ATOM 721 C C . GLY A 1 97 ? 6.238 7.451 -20.481 1.00 91.38 97 GLY A C 1
ATOM 722 O O . GLY A 1 97 ? 6.713 7.017 -21.526 1.00 91.38 97 GLY A O 1
ATOM 723 N N . TYR A 1 98 ? 6.385 6.825 -19.309 1.00 89.38 98 TYR A N 1
ATOM 724 C CA . TYR A 1 98 ? 7.026 5.519 -19.194 1.00 89.38 98 TYR A CA 1
ATOM 725 C C . TYR A 1 98 ? 6.026 4.397 -19.464 1.00 89.38 98 TYR A C 1
ATOM 727 O O . TYR A 1 98 ? 4.907 4.392 -18.937 1.00 89.38 98 TYR A O 1
ATOM 735 N 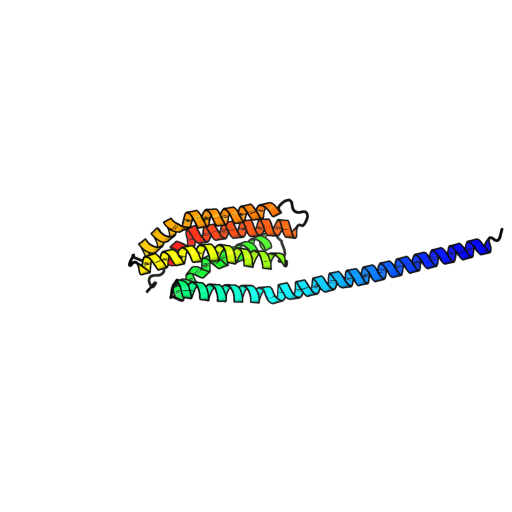N . ASP A 1 99 ? 6.458 3.429 -20.267 1.00 83.44 99 ASP A N 1
ATOM 736 C CA . ASP A 1 99 ? 5.727 2.187 -20.469 1.00 83.44 99 ASP A CA 1
ATOM 737 C C . ASP A 1 99 ? 5.917 1.248 -19.274 1.00 83.44 99 ASP A C 1
ATOM 739 O O . ASP A 1 99 ? 6.957 1.236 -18.606 1.00 83.44 99 ASP A O 1
ATOM 743 N N . LEU A 1 100 ? 4.888 0.445 -19.007 1.00 81.50 100 LEU A N 1
ATOM 744 C CA . LEU A 1 100 ? 4.966 -0.608 -18.005 1.00 81.50 100 LEU A CA 1
ATOM 745 C C . LEU A 1 100 ? 5.871 -1.725 -18.535 1.00 81.50 100 LEU A C 1
ATOM 747 O O . LEU A 1 100 ? 5.561 -2.360 -19.540 1.00 81.50 100 LEU A O 1
ATOM 751 N N . TYR A 1 101 ? 6.977 -1.953 -17.839 1.00 83.19 101 TYR A N 1
ATOM 752 C CA . TYR A 1 101 ? 7.920 -3.046 -18.066 1.00 83.19 101 TYR A CA 1
ATOM 753 C C . TYR A 1 101 ? 7.927 -4.008 -16.869 1.00 83.19 101 TYR A C 1
ATOM 755 O O . TYR A 1 101 ? 7.329 -3.749 -15.827 1.00 83.19 101 TYR A O 1
ATOM 763 N N . GLU A 1 102 ? 8.633 -5.121 -16.989 1.00 82.25 102 GLU A N 1
ATOM 764 C CA . GLU A 1 102 ? 8.680 -6.210 -16.014 1.00 82.25 102 GLU A CA 1
ATOM 765 C C . GLU A 1 102 ? 9.099 -5.791 -14.597 1.00 82.25 102 GLU A C 1
ATOM 767 O O . GLU A 1 102 ? 8.645 -6.386 -13.621 1.00 82.25 102 GLU A O 1
ATOM 772 N N . GLY A 1 103 ? 9.910 -4.738 -14.451 1.00 85.25 103 GLY A N 1
ATOM 773 C CA . GLY A 1 103 ? 10.347 -4.250 -13.141 1.00 85.25 103 GLY A CA 1
ATOM 774 C C . GLY A 1 103 ? 9.186 -3.763 -12.279 1.00 85.25 103 GLY A C 1
ATOM 775 O O . GLY A 1 103 ? 9.212 -3.931 -11.062 1.00 85.25 103 GLY A O 1
ATOM 776 N N . PHE A 1 104 ? 8.118 -3.265 -12.900 1.00 87.00 104 PHE A N 1
ATOM 777 C CA . PHE A 1 104 ? 6.904 -2.870 -12.197 1.00 87.00 104 PHE A CA 1
ATOM 778 C C . PHE A 1 104 ? 6.210 -4.024 -11.468 1.00 87.00 104 PHE A C 1
ATOM 780 O O . PHE A 1 104 ? 5.586 -3.757 -10.450 1.00 87.00 104 PHE A O 1
ATOM 787 N N . CYS A 1 105 ? 6.370 -5.268 -11.941 1.00 88.00 105 CYS A N 1
ATOM 788 C CA . CYS A 1 105 ? 5.834 -6.484 -11.306 1.00 88.00 105 CYS A CA 1
ATOM 789 C C . CYS A 1 105 ? 6.604 -6.896 -10.039 1.00 88.00 105 CYS A C 1
ATOM 791 O O . CYS A 1 105 ? 6.169 -7.751 -9.269 1.00 88.00 105 CYS A O 1
ATOM 793 N N . ILE A 1 106 ? 7.813 -6.364 -9.867 1.00 88.56 106 ILE A N 1
ATOM 794 C CA . ILE A 1 106 ? 8.629 -6.591 -8.675 1.00 88.56 106 ILE A CA 1
ATOM 795 C C . ILE A 1 106 ? 8.341 -5.477 -7.670 1.00 88.56 106 ILE A C 1
ATOM 797 O O . ILE A 1 106 ? 8.153 -5.734 -6.481 1.00 88.56 106 ILE A O 1
ATOM 801 N N . ILE A 1 107 ? 8.295 -4.236 -8.160 1.00 92.00 107 ILE A N 1
ATOM 802 C CA . ILE A 1 107 ? 8.069 -3.049 -7.336 1.00 92.00 107 ILE A CA 1
ATOM 803 C C . ILE A 1 107 ? 6.668 -3.063 -6.730 1.00 92.00 107 ILE A C 1
ATOM 805 O O . ILE A 1 107 ? 6.533 -2.760 -5.551 1.00 92.00 107 ILE A O 1
ATOM 809 N N . ASP A 1 108 ? 5.630 -3.421 -7.489 1.00 91.19 108 ASP A N 1
ATOM 810 C CA . ASP A 1 108 ? 4.261 -3.478 -6.967 1.00 91.19 108 ASP A CA 1
ATOM 811 C C . ASP A 1 108 ? 4.132 -4.500 -5.829 1.00 91.19 108 ASP A C 1
ATOM 813 O O . ASP A 1 108 ? 3.581 -4.184 -4.778 1.00 91.19 108 ASP A O 1
ATOM 817 N N . SER A 1 109 ? 4.711 -5.689 -5.994 1.00 90.62 109 SER A N 1
ATOM 818 C CA . SER A 1 109 ? 4.708 -6.762 -5.004 1.00 90.62 109 SER A CA 1
ATOM 819 C C . SER A 1 109 ? 5.417 -6.323 -3.725 1.00 90.62 109 SER A C 1
ATOM 821 O O . SER A 1 109 ? 4.948 -6.594 -2.618 1.00 90.62 109 SER A O 1
ATOM 823 N N . LEU A 1 110 ? 6.524 -5.592 -3.864 1.00 92.81 110 LEU A N 1
ATOM 824 C CA . LEU A 1 110 ? 7.263 -5.062 -2.728 1.00 92.81 110 LEU A CA 1
ATOM 825 C C . LEU A 1 110 ? 6.541 -3.889 -2.050 1.00 92.81 110 LEU A C 1
ATOM 827 O O . LEU A 1 110 ? 6.510 -3.821 -0.822 1.00 92.81 110 LEU A O 1
ATOM 831 N N . ALA A 1 111 ? 5.930 -2.993 -2.827 1.00 93.00 111 ALA A N 1
ATOM 832 C CA . ALA A 1 111 ? 5.141 -1.875 -2.321 1.00 93.00 111 ALA A CA 1
ATOM 833 C C . ALA A 1 111 ? 3.904 -2.364 -1.551 1.00 93.00 111 ALA A C 1
ATOM 835 O O . ALA A 1 111 ? 3.643 -1.878 -0.448 1.00 93.00 111 ALA A O 1
ATOM 836 N N . ILE A 1 112 ? 3.195 -3.368 -2.087 1.00 92.19 112 ILE A N 1
ATOM 837 C CA . ILE A 1 112 ? 2.118 -4.078 -1.385 1.00 92.19 112 ILE A CA 1
ATOM 838 C C . ILE A 1 112 ? 2.651 -4.641 -0.071 1.00 92.19 112 ILE A C 1
ATOM 840 O O . ILE A 1 112 ? 2.073 -4.381 0.979 1.00 92.19 112 ILE A O 1
ATOM 844 N N . GLY A 1 113 ? 3.749 -5.402 -0.118 1.00 92.31 113 GLY A N 1
ATOM 845 C CA . GLY A 1 113 ? 4.321 -6.035 1.069 1.00 92.31 113 GLY A CA 1
ATOM 846 C C . GLY A 1 113 ? 4.645 -5.030 2.175 1.00 92.31 113 GLY A C 1
ATOM 847 O O . GLY A 1 113 ? 4.335 -5.282 3.337 1.00 92.31 113 GLY A O 1
ATOM 848 N N . ASN A 1 114 ? 5.200 -3.871 1.809 1.00 92.56 114 ASN A N 1
ATOM 849 C CA . ASN A 1 114 ? 5.509 -2.796 2.748 1.00 92.56 114 ASN A CA 1
ATOM 850 C C . ASN A 1 114 ? 4.248 -2.195 3.393 1.00 92.56 114 ASN A C 1
ATOM 852 O O . ASN A 1 114 ? 4.157 -2.160 4.617 1.00 92.56 114 ASN A O 1
ATOM 856 N N . SER A 1 115 ? 3.263 -1.767 2.594 1.00 92.12 115 SER A N 1
ATOM 857 C CA . SER A 1 115 ? 2.027 -1.160 3.127 1.00 92.12 115 SER A CA 1
ATOM 858 C C . SER A 1 115 ? 1.238 -2.147 3.999 1.00 92.12 115 SER A C 1
ATOM 860 O O . SER A 1 115 ? 0.761 -1.819 5.088 1.00 92.12 115 SER A O 1
ATOM 862 N N . VAL A 1 116 ? 1.190 -3.411 3.573 1.00 93.75 116 VAL A N 1
ATOM 863 C CA . VAL A 1 116 ? 0.495 -4.475 4.302 1.00 93.75 116 VAL A CA 1
ATOM 864 C C . VAL A 1 116 ? 1.171 -4.779 5.628 1.00 93.75 116 VAL A C 1
ATOM 866 O O . VAL A 1 116 ? 0.469 -4.993 6.612 1.00 93.75 116 VAL A O 1
ATOM 869 N N . ASN A 1 117 ? 2.505 -4.798 5.681 1.00 92.62 117 ASN A N 1
ATOM 870 C CA . ASN A 1 117 ? 3.239 -5.012 6.925 1.00 92.62 117 ASN A CA 1
ATOM 871 C C . ASN A 1 117 ? 2.863 -3.959 7.974 1.00 92.62 117 ASN A C 1
ATOM 873 O O . ASN A 1 117 ? 2.495 -4.303 9.100 1.00 92.62 117 ASN A O 1
ATOM 877 N N . ASP A 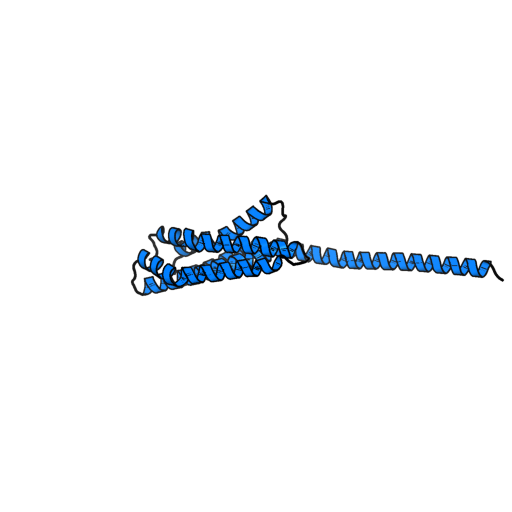1 118 ? 2.888 -2.690 7.576 1.00 92.00 118 ASP A N 1
ATOM 878 C CA . ASP A 1 118 ? 2.537 -1.567 8.439 1.00 92.00 118 ASP A CA 1
ATOM 879 C C . ASP A 1 118 ? 1.085 -1.711 8.940 1.00 92.00 118 ASP A C 1
ATOM 881 O O . ASP A 1 118 ? 0.815 -1.642 10.145 1.00 92.00 118 ASP A O 1
ATOM 885 N N . THR A 1 119 ? 0.155 -2.043 8.042 1.00 93.75 119 THR A N 1
ATOM 886 C CA . THR A 1 119 ? -1.247 -2.303 8.395 1.00 93.75 119 THR A CA 1
ATOM 887 C C . THR A 1 119 ? -1.421 -3.501 9.340 1.00 93.75 119 THR A C 1
ATOM 889 O O . THR A 1 119 ? -2.224 -3.426 10.270 1.00 93.75 119 THR A O 1
ATOM 892 N N . ILE A 1 120 ? -0.695 -4.610 9.150 1.00 94.12 120 ILE A N 1
ATOM 893 C CA . ILE A 1 120 ? -0.777 -5.798 10.022 1.00 94.12 120 ILE A CA 1
ATOM 894 C C . ILE A 1 120 ? -0.404 -5.426 11.451 1.00 94.12 120 ILE A C 1
ATOM 896 O O . ILE A 1 120 ? -1.144 -5.766 12.377 1.00 94.12 120 ILE A O 1
ATOM 900 N N . HIS A 1 121 ? 0.709 -4.711 11.630 1.00 92.69 121 HIS A N 1
ATOM 901 C CA . HIS A 1 121 ? 1.131 -4.239 12.944 1.00 92.69 121 HIS A CA 1
ATOM 902 C C . HIS A 1 121 ? 0.050 -3.357 13.572 1.00 92.69 121 HIS A C 1
ATOM 904 O O . HIS A 1 121 ? -0.358 -3.599 14.707 1.00 92.69 121 HIS A O 1
ATOM 910 N N . TYR A 1 122 ? -0.496 -2.402 12.822 1.00 93.19 122 TYR A N 1
ATOM 911 C CA . TYR A 1 122 ? -1.561 -1.547 13.333 1.00 93.19 122 TYR A CA 1
ATOM 912 C C . TYR A 1 122 ? -2.819 -2.332 13.737 1.00 93.19 122 TYR A C 1
ATOM 914 O O . TYR A 1 122 ? -3.267 -2.237 14.881 1.00 93.19 122 TYR A O 1
ATOM 922 N N . LEU A 1 123 ? -3.364 -3.165 12.846 1.00 93.62 123 LEU A N 1
ATOM 923 C CA . LEU A 1 123 ? -4.576 -3.948 13.105 1.00 93.62 123 LEU A CA 1
ATOM 924 C C . LEU A 1 123 ? -4.397 -4.944 14.253 1.00 93.62 123 LEU A C 1
ATOM 926 O O . LEU A 1 123 ? -5.342 -5.165 15.011 1.00 93.62 123 LEU A O 1
ATOM 930 N N . PHE A 1 124 ? -3.206 -5.527 14.406 1.00 94.31 124 PHE A N 1
ATOM 931 C CA . PHE A 1 124 ? -2.898 -6.431 15.511 1.00 94.31 124 PHE A CA 1
ATOM 932 C C . PHE A 1 124 ? -3.006 -5.718 16.863 1.00 94.31 124 PHE A C 1
ATOM 934 O O . PHE A 1 124 ? -3.688 -6.208 17.764 1.00 94.31 124 PHE A O 1
ATOM 941 N N . HIS A 1 125 ? -2.402 -4.534 16.990 1.00 93.56 125 HIS A N 1
ATOM 942 C CA . HIS A 1 125 ? -2.462 -3.733 18.213 1.00 93.56 125 HIS A CA 1
ATOM 943 C C . HIS A 1 125 ? -3.877 -3.210 18.494 1.00 93.56 125 HIS A C 1
ATOM 945 O O . HIS A 1 125 ? -4.369 -3.310 19.620 1.00 93.56 125 HIS A O 1
ATOM 951 N N . VAL A 1 126 ? -4.592 -2.745 17.464 1.00 93.12 126 VAL A N 1
ATOM 952 C CA . VAL A 1 126 ? -6.003 -2.340 17.587 1.00 93.12 126 VAL A CA 1
ATOM 953 C C . VAL A 1 126 ? -6.860 -3.505 18.080 1.00 93.12 126 VAL A C 1
ATOM 955 O O . VAL A 1 126 ? -7.638 -3.343 19.022 1.00 93.12 126 VAL A O 1
ATOM 958 N N . ARG A 1 127 ? -6.690 -4.702 17.503 1.00 92.50 127 ARG A N 1
ATOM 959 C CA . ARG A 1 127 ? -7.414 -5.905 17.927 1.00 92.50 127 ARG A CA 1
ATOM 960 C C . ARG A 1 127 ? -7.070 -6.302 19.360 1.00 92.50 127 ARG A C 1
ATOM 962 O O . ARG A 1 127 ? -7.981 -6.597 20.127 1.00 92.50 127 ARG A O 1
ATOM 969 N N . ALA A 1 128 ? -5.794 -6.277 19.734 1.00 93.62 128 ALA A N 1
ATOM 970 C CA . ALA A 1 128 ? -5.363 -6.574 21.096 1.00 93.62 128 ALA A CA 1
ATOM 971 C C . ALA A 1 128 ? -5.983 -5.600 22.112 1.00 93.62 128 ALA A C 1
ATOM 973 O O . ALA A 1 128 ? -6.422 -6.015 23.183 1.00 93.62 128 ALA A O 1
ATOM 974 N N . ASN A 1 129 ? -6.089 -4.316 21.765 1.00 93.69 129 ASN A N 1
ATOM 975 C CA . ASN A 1 129 ? -6.737 -3.311 22.605 1.00 93.69 129 ASN A CA 1
ATOM 976 C C . ASN A 1 129 ? -8.251 -3.547 22.732 1.00 93.69 129 ASN A C 1
ATOM 978 O O . ASN A 1 129 ? -8.790 -3.438 23.833 1.00 93.69 129 ASN A O 1
ATOM 982 N N . LEU A 1 130 ? -8.931 -3.934 21.651 1.00 92.06 130 LEU A N 1
ATOM 983 C CA . LEU A 1 130 ? -10.346 -4.326 21.700 1.00 92.06 130 LEU A CA 1
ATOM 984 C C . LEU A 1 130 ? -10.571 -5.573 22.567 1.00 92.06 130 LEU A C 1
ATOM 986 O O . LEU A 1 130 ? -11.498 -5.603 23.373 1.00 92.06 130 LEU A O 1
ATOM 990 N N . ASP A 1 131 ? -9.699 -6.578 22.457 1.00 92.44 131 ASP A N 1
ATOM 991 C CA . ASP A 1 131 ? -9.768 -7.802 23.267 1.00 92.44 131 ASP A CA 1
ATOM 992 C C . ASP A 1 131 ? -9.494 -7.517 24.765 1.00 92.44 131 ASP A C 1
ATOM 994 O O . ASP A 1 131 ? -9.968 -8.246 25.636 1.00 92.44 131 ASP A O 1
ATOM 998 N N . ARG A 1 132 ? -8.802 -6.413 25.086 1.00 93.75 132 ARG A N 1
ATOM 999 C CA . ARG A 1 132 ? -8.632 -5.879 26.454 1.00 93.75 132 ARG A CA 1
ATOM 1000 C C . ARG A 1 132 ? -9.823 -5.045 26.943 1.00 93.75 132 ARG A C 1
ATOM 1002 O O . ARG A 1 132 ? -9.798 -4.568 28.077 1.00 93.75 132 ARG A O 1
ATOM 1009 N N . GLY A 1 133 ? -10.854 -4.873 26.118 1.00 91.88 133 GLY A N 1
ATOM 1010 C CA . GLY A 1 133 ? -12.080 -4.154 26.458 1.00 91.88 133 GLY A CA 1
ATOM 1011 C C . GLY A 1 133 ? -12.027 -2.642 26.237 1.00 91.88 133 GLY A C 1
ATOM 1012 O O . GLY A 1 133 ? -12.915 -1.945 26.725 1.00 91.88 133 GLY A O 1
ATOM 1013 N N . LEU A 1 134 ? -11.019 -2.119 25.526 1.00 91.75 134 LEU A N 1
ATOM 1014 C CA . LEU A 1 134 ? -11.007 -0.704 25.150 1.00 91.75 134 LEU A CA 1
ATOM 1015 C C . LEU A 1 134 ? -12.132 -0.409 24.148 1.00 91.75 134 LEU A C 1
ATOM 1017 O O . LEU A 1 134 ? -12.521 -1.257 23.341 1.00 91.75 134 LEU A O 1
ATOM 1021 N N . GLY A 1 135 ? -12.649 0.819 24.198 1.00 90.44 135 GLY A N 1
ATOM 1022 C CA . GLY A 1 135 ? -13.546 1.323 23.169 1.00 90.44 135 GLY A CA 1
ATOM 1023 C C . GLY A 1 135 ? -12.819 1.447 21.831 1.00 90.44 135 GLY A C 1
ATOM 1024 O O . GLY A 1 135 ? -11.620 1.686 21.785 1.00 90.44 135 GLY A O 1
ATOM 1025 N N . MET A 1 136 ? -13.560 1.329 20.733 1.00 87.94 136 MET A N 1
ATOM 1026 C CA . MET A 1 136 ? -13.011 1.349 19.375 1.00 87.94 136 MET A CA 1
ATOM 1027 C C . MET A 1 136 ? -12.115 2.562 19.075 1.00 87.94 136 MET A C 1
ATOM 1029 O O . MET A 1 136 ? -11.031 2.417 18.515 1.00 87.94 136 MET A O 1
ATOM 1033 N N . GLU A 1 137 ? -12.554 3.758 19.464 1.00 90.12 137 GLU A N 1
ATOM 1034 C CA . GLU A 1 137 ? -11.794 4.993 19.257 1.00 90.12 137 GLU A CA 1
ATOM 1035 C C . GLU A 1 137 ? -10.487 4.996 20.064 1.00 90.12 137 GLU A C 1
ATOM 1037 O O . GLU A 1 137 ? -9.426 5.314 19.522 1.00 90.12 137 GLU A O 1
ATOM 1042 N N . ASP A 1 138 ? -10.540 4.541 21.318 1.00 91.81 138 ASP A N 1
ATOM 1043 C CA . ASP A 1 138 ? -9.364 4.414 22.181 1.00 91.81 138 ASP A CA 1
ATOM 1044 C C . ASP A 1 138 ? -8.394 3.348 21.656 1.00 91.81 138 ASP A C 1
ATOM 1046 O O . ASP A 1 138 ? -7.186 3.572 21.632 1.00 91.81 138 ASP A O 1
ATOM 1050 N N . SER A 1 139 ? -8.904 2.210 21.170 1.00 92.44 139 SER A N 1
ATOM 1051 C CA . SER A 1 139 ? -8.095 1.146 20.566 1.00 92.44 139 SER A CA 1
ATOM 1052 C C . SER A 1 139 ? -7.345 1.627 19.327 1.00 92.44 139 SER A C 1
ATOM 1054 O O . SER A 1 139 ? -6.166 1.308 19.172 1.00 92.44 139 SER A O 1
ATOM 1056 N N . LEU A 1 140 ? -8.007 2.403 18.462 1.00 91.69 140 LEU A N 1
ATOM 1057 C CA . LEU A 1 140 ? -7.399 2.992 17.266 1.00 91.69 140 LEU A CA 1
ATOM 1058 C C . LEU A 1 140 ? -6.346 4.042 17.619 1.00 91.69 140 LEU A C 1
ATOM 1060 O O . LEU A 1 140 ? -5.282 4.071 16.994 1.00 91.69 140 LEU A O 1
ATOM 1064 N N . ARG A 1 141 ? -6.625 4.880 18.623 1.00 92.44 141 ARG A N 1
ATOM 1065 C CA . ARG A 1 141 ? -5.712 5.922 19.103 1.00 92.44 141 ARG A CA 1
ATOM 1066 C C . ARG A 1 141 ? -4.464 5.331 19.745 1.00 92.44 141 ARG A C 1
ATOM 1068 O O . ARG A 1 141 ? -3.359 5.758 19.419 1.00 92.44 141 ARG A O 1
ATOM 1075 N N . GLU A 1 142 ? -4.635 4.355 20.632 1.00 93.00 142 GLU A N 1
ATOM 1076 C CA . GLU A 1 142 ? -3.515 3.720 21.326 1.00 93.00 142 GLU A CA 1
ATOM 1077 C C . GLU A 1 142 ? -2.703 2.851 20.367 1.00 93.00 142 GLU A C 1
ATOM 1079 O O . GLU A 1 142 ? -1.482 2.962 20.342 1.00 93.00 142 GLU A O 1
ATOM 1084 N N . GLY A 1 143 ? -3.363 2.105 19.472 1.00 92.25 143 GLY A N 1
ATOM 1085 C CA . GLY A 1 143 ? -2.666 1.378 18.412 1.00 92.25 143 GLY A CA 1
ATOM 1086 C C . GLY A 1 143 ? -1.803 2.313 17.560 1.00 92.25 143 GLY A C 1
ATOM 1087 O O . GLY A 1 143 ? -0.642 2.017 17.295 1.00 92.25 143 GLY A O 1
ATOM 1088 N N . PHE A 1 144 ? -2.317 3.490 17.188 1.00 92.25 144 PHE A N 1
ATOM 1089 C CA . PHE A 1 144 ? -1.568 4.424 16.344 1.00 92.25 144 PHE A CA 1
ATOM 1090 C C . PHE A 1 144 ? -0.386 5.030 17.103 1.00 92.25 144 PHE A C 1
ATOM 1092 O O . PHE A 1 144 ? 0.687 5.235 16.539 1.00 92.25 144 PHE A O 1
ATOM 1099 N N . ARG A 1 145 ? -0.558 5.280 18.403 1.00 92.12 145 ARG A N 1
ATOM 1100 C CA . ARG A 1 145 ? 0.513 5.749 19.283 1.00 92.12 145 ARG A CA 1
ATOM 1101 C C . ARG A 1 145 ? 1.635 4.720 19.429 1.00 92.12 145 ARG A C 1
ATOM 1103 O O . ARG A 1 145 ? 2.795 5.116 19.507 1.00 92.12 145 ARG A O 1
ATOM 1110 N N . GLU A 1 146 ? 1.296 3.435 19.463 1.00 90.62 146 GLU A N 1
ATOM 1111 C CA . GLU A 1 146 ? 2.256 2.339 19.595 1.00 90.62 146 GLU A CA 1
ATOM 1112 C C . GLU A 1 146 ? 3.052 2.113 18.302 1.00 90.62 146 GLU A C 1
ATOM 1114 O O . GLU A 1 146 ? 4.278 2.014 18.355 1.00 90.62 146 GLU A O 1
ATOM 1119 N N . VAL A 1 147 ? 2.387 2.071 17.140 1.00 93.19 147 VAL A N 1
ATOM 1120 C CA . VAL A 1 147 ? 3.044 1.664 15.883 1.00 93.19 147 VAL A CA 1
ATOM 1121 C C . VAL A 1 147 ? 3.328 2.798 14.896 1.00 93.19 147 VAL A C 1
ATOM 1123 O O . VAL A 1 147 ? 4.230 2.656 14.075 1.00 93.19 147 VAL A O 1
ATOM 1126 N N . GLY A 1 148 ? 2.651 3.947 14.981 1.00 90.00 148 GLY A N 1
ATOM 1127 C CA . GLY A 1 148 ? 2.697 4.987 13.942 1.00 90.00 148 GLY A CA 1
ATOM 1128 C C . GLY A 1 148 ? 4.094 5.562 13.684 1.00 90.00 148 GLY A C 1
ATOM 1129 O O . GLY A 1 148 ? 4.492 5.749 12.533 1.00 90.00 148 GLY A O 1
ATOM 1130 N N . CYS A 1 149 ? 4.885 5.779 14.742 1.00 92.69 149 CYS A N 1
ATOM 1131 C CA . CYS A 1 149 ? 6.279 6.214 14.602 1.00 92.69 149 CYS A CA 1
ATOM 1132 C C . CYS A 1 149 ? 7.141 5.123 13.947 1.00 92.69 149 CYS A C 1
ATOM 1134 O O . CYS A 1 149 ? 7.911 5.407 13.032 1.00 92.69 149 CYS A O 1
ATOM 1136 N N . SER A 1 150 ? 6.964 3.867 14.370 1.00 92.56 150 SER A N 1
ATOM 1137 C CA . SER A 1 150 ? 7.716 2.730 13.833 1.00 92.56 150 SER A CA 1
ATOM 1138 C C . SER A 1 150 ? 7.424 2.505 12.350 1.00 92.56 150 SER A C 1
ATOM 1140 O O . SER A 1 150 ? 8.370 2.392 11.578 1.00 92.56 150 SER A O 1
ATOM 1142 N N . MET A 1 151 ? 6.145 2.508 11.954 1.00 92.81 151 MET A N 1
ATOM 1143 C CA . MET A 1 151 ? 5.696 2.390 10.557 1.00 92.81 151 MET A CA 1
ATOM 1144 C C . MET A 1 151 ? 6.262 3.521 9.694 1.00 92.81 151 MET A C 1
ATOM 1146 O O . MET A 1 151 ? 6.746 3.307 8.586 1.00 92.81 151 MET A O 1
ATOM 1150 N N . THR A 1 152 ? 6.261 4.750 10.224 1.00 94.19 152 THR A N 1
ATOM 1151 C CA . THR A 1 152 ? 6.795 5.897 9.482 1.00 94.19 152 THR A CA 1
ATOM 1152 C C . THR A 1 152 ? 8.293 5.754 9.238 1.00 94.19 152 THR A C 1
ATOM 1154 O O . THR A 1 152 ? 8.767 5.961 8.121 1.00 94.19 152 THR A O 1
ATOM 1157 N N . ILE A 1 153 ? 9.048 5.372 10.270 1.00 95.31 153 ILE A N 1
ATOM 1158 C CA . ILE A 1 153 ? 10.499 5.204 10.172 1.00 95.31 153 ILE A CA 1
ATOM 1159 C C . ILE A 1 153 ? 10.853 4.043 9.238 1.00 95.31 153 ILE A C 1
ATOM 1161 O O . ILE A 1 153 ? 11.731 4.218 8.394 1.00 95.31 153 ILE A O 1
ATOM 1165 N N . SER A 1 154 ? 10.184 2.887 9.345 1.00 94.50 154 SER A N 1
ATOM 1166 C CA . SER A 1 154 ? 10.441 1.738 8.465 1.00 94.50 154 SER A CA 1
ATOM 1167 C C . SER A 1 154 ? 10.170 2.087 7.006 1.00 94.50 154 SER A C 1
ATOM 1169 O O . SER A 1 154 ? 11.051 1.902 6.168 1.00 94.50 154 SER A O 1
ATOM 1171 N N . SER A 1 155 ? 9.008 2.667 6.706 1.00 93.94 155 SER A N 1
ATOM 1172 C CA . SER A 1 155 ? 8.629 3.026 5.338 1.00 93.94 155 SER A CA 1
ATOM 1173 C C . SER A 1 155 ? 9.551 4.087 4.727 1.00 93.94 155 SER A C 1
ATOM 1175 O O . SER A 1 155 ? 9.950 3.965 3.567 1.00 93.94 155 SER A O 1
ATOM 1177 N N . VAL A 1 156 ? 9.965 5.099 5.499 1.00 95.25 156 VAL A N 1
ATOM 1178 C CA . VAL A 1 156 ? 10.949 6.094 5.035 1.00 95.25 156 VAL A CA 1
ATOM 1179 C C . VAL A 1 156 ? 12.320 5.456 4.816 1.00 95.25 156 VAL A C 1
ATOM 1181 O O . VAL A 1 156 ? 12.976 5.756 3.820 1.00 95.25 156 VAL A O 1
ATOM 1184 N N . LEU A 1 157 ? 12.756 4.557 5.701 1.00 96.44 157 LEU A N 1
ATOM 1185 C CA . LEU A 1 157 ? 14.029 3.854 5.545 1.00 96.44 157 LEU A CA 1
ATOM 1186 C C . LEU A 1 157 ? 14.041 3.000 4.271 1.00 96.44 157 LEU A C 1
ATOM 1188 O O . LEU A 1 157 ? 15.028 3.025 3.537 1.00 96.44 157 LEU A O 1
ATOM 1192 N N . VAL A 1 158 ? 12.943 2.297 3.976 1.00 95.44 158 VAL A N 1
ATOM 1193 C CA . VAL A 1 158 ? 12.782 1.543 2.725 1.00 95.44 158 VAL A CA 1
ATOM 1194 C C . VAL A 1 158 ? 12.828 2.489 1.524 1.00 95.44 158 VAL A C 1
ATOM 1196 O O . VAL A 1 158 ? 13.601 2.246 0.598 1.00 95.44 158 VAL A O 1
ATOM 1199 N N . ALA A 1 159 ? 12.089 3.603 1.555 1.00 95.56 159 ALA A N 1
ATOM 1200 C CA . ALA A 1 159 ? 12.095 4.593 0.476 1.00 95.56 159 ALA A CA 1
ATOM 1201 C C . ALA A 1 159 ? 13.509 5.128 0.187 1.00 95.56 159 ALA A C 1
ATOM 1203 O O . ALA A 1 159 ? 13.949 5.150 -0.963 1.00 95.56 159 ALA A O 1
ATOM 1204 N N . VAL A 1 160 ? 14.253 5.498 1.234 1.00 96.44 160 VAL A N 1
ATOM 1205 C CA . VAL A 1 160 ? 15.647 5.954 1.127 1.00 96.44 160 VAL A CA 1
ATOM 1206 C C . VAL A 1 160 ? 16.562 4.835 0.625 1.00 96.44 160 VAL A C 1
ATOM 1208 O O . VAL A 1 160 ? 17.431 5.091 -0.205 1.00 96.44 160 VAL A O 1
ATOM 1211 N N . GLY A 1 161 ? 16.349 3.592 1.059 1.00 95.75 161 GLY A N 1
ATOM 1212 C CA . GLY A 1 161 ? 17.084 2.428 0.563 1.00 95.75 161 GLY A CA 1
ATOM 1213 C C . GLY A 1 161 ? 16.950 2.250 -0.951 1.00 95.75 161 GLY A C 1
ATOM 1214 O O . GLY A 1 161 ? 17.940 1.983 -1.627 1.00 95.75 161 GLY A O 1
ATOM 1215 N N . PHE A 1 162 ? 15.763 2.497 -1.508 1.00 94.81 162 PHE A N 1
ATOM 1216 C CA . PHE A 1 162 ? 15.531 2.441 -2.954 1.00 94.81 162 PHE A CA 1
ATOM 1217 C C . PHE A 1 162 ? 16.162 3.594 -3.739 1.00 94.81 162 PHE A C 1
ATOM 1219 O O . PHE A 1 162 ? 16.466 3.434 -4.923 1.00 94.81 162 PHE A O 1
ATOM 1226 N N . LEU A 1 163 ? 16.463 4.726 -3.097 1.00 95.31 163 LEU A N 1
ATOM 1227 C CA . LEU A 1 163 ? 17.252 5.787 -3.732 1.00 95.31 163 LEU A CA 1
ATOM 1228 C C . LEU A 1 163 ? 18.705 5.362 -3.994 1.00 95.31 163 LEU A C 1
ATOM 1230 O O . LEU A 1 163 ? 19.360 5.947 -4.856 1.00 95.31 163 LEU A O 1
ATOM 1234 N N . ALA A 1 164 ? 19.203 4.304 -3.343 1.00 95.31 164 ALA A N 1
ATOM 1235 C CA . ALA A 1 164 ? 20.511 3.726 -3.655 1.00 95.31 164 ALA A CA 1
ATOM 1236 C C . ALA A 1 164 ? 20.591 3.129 -5.076 1.00 95.31 164 ALA A C 1
ATOM 1238 O O . ALA A 1 164 ? 21.686 2.827 -5.546 1.00 95.31 164 ALA A O 1
ATOM 1239 N N . CYS A 1 165 ? 19.463 2.988 -5.781 1.00 94.38 165 CYS A N 1
ATOM 1240 C CA . CYS A 1 165 ? 19.416 2.570 -7.183 1.00 94.38 165 CYS A CA 1
ATOM 1241 C C . CYS A 1 165 ? 19.702 3.707 -8.182 1.00 94.38 165 CYS A C 1
ATOM 1243 O O . CYS A 1 165 ? 19.946 3.425 -9.352 1.00 94.38 165 CYS A O 1
ATOM 1245 N N . LEU A 1 166 ? 19.697 4.977 -7.757 1.00 95.31 166 LEU A N 1
ATOM 1246 C CA . LEU A 1 166 ? 19.969 6.127 -8.630 1.00 95.31 166 LEU A CA 1
ATOM 1247 C C . LEU A 1 166 ? 21.321 6.088 -9.371 1.00 95.31 166 LEU A C 1
ATOM 1249 O O . LEU A 1 166 ? 21.334 6.440 -10.548 1.00 95.31 166 LEU A O 1
ATOM 1253 N N . PRO A 1 167 ? 22.451 5.679 -8.756 1.00 96.31 167 PRO A N 1
ATOM 1254 C CA . PRO A 1 167 ? 23.736 5.601 -9.453 1.00 96.31 167 PRO A CA 1
ATOM 1255 C C . PRO A 1 167 ? 23.881 4.374 -10.372 1.00 96.31 167 PRO A C 1
ATOM 1257 O O . PRO A 1 167 ? 24.972 4.140 -10.887 1.00 96.31 167 PRO A O 1
ATOM 1260 N N . ALA A 1 168 ? 22.839 3.556 -10.559 1.00 94.94 168 ALA A N 1
ATOM 1261 C CA . ALA A 1 168 ? 22.920 2.380 -11.421 1.00 94.94 168 ALA A CA 1
ATOM 1262 C C . ALA A 1 168 ? 23.092 2.763 -12.901 1.00 94.94 168 ALA A C 1
ATOM 1264 O O . ALA A 1 168 ? 22.546 3.753 -13.370 1.00 94.94 168 ALA A O 1
ATOM 1265 N N . GLU A 1 169 ? 23.795 1.931 -13.671 1.00 91.38 169 GLU A N 1
ATOM 1266 C CA . GLU A 1 169 ? 24.010 2.167 -15.110 1.00 91.38 169 GLU A CA 1
ATOM 1267 C C . GLU A 1 169 ? 22.764 1.858 -15.967 1.00 91.38 169 GLU A C 1
ATOM 1269 O O . GLU A 1 169 ? 22.650 2.308 -17.106 1.00 91.38 169 GLU A O 1
ATOM 1274 N N . GLY A 1 170 ? 21.806 1.092 -15.433 1.00 90.31 170 GLY A N 1
ATOM 1275 C CA . GLY A 1 170 ? 20.604 0.672 -16.152 1.00 90.31 170 GLY A CA 1
ATOM 1276 C C . GLY A 1 170 ? 19.377 1.517 -15.817 1.00 90.31 170 GLY A C 1
ATOM 1277 O O . GLY A 1 170 ? 18.911 1.483 -14.678 1.00 90.31 170 GLY A O 1
ATOM 1278 N N . ILE A 1 171 ? 18.778 2.165 -16.826 1.00 90.06 171 ILE A N 1
ATOM 1279 C CA . ILE A 1 171 ? 17.516 2.926 -16.692 1.00 90.06 171 ILE A CA 1
ATOM 1280 C C . ILE A 1 171 ? 16.424 2.130 -15.949 1.00 90.06 171 ILE A C 1
ATOM 1282 O O . ILE A 1 171 ? 15.826 2.702 -15.038 1.00 90.06 171 ILE A O 1
ATOM 1286 N N . PRO A 1 172 ? 16.185 0.830 -16.231 1.00 89.44 172 PRO A N 1
ATOM 1287 C CA . PRO A 1 172 ? 15.180 0.060 -15.497 1.00 89.44 172 PRO A CA 1
ATOM 1288 C C . PRO A 1 172 ? 15.441 -0.010 -13.988 1.00 89.44 172 PRO A C 1
ATOM 1290 O O . PRO A 1 172 ? 14.500 0.003 -13.209 1.00 89.44 172 PRO A O 1
ATOM 1293 N N . ILE A 1 173 ? 16.702 -0.051 -13.551 1.00 92.19 173 ILE A N 1
ATOM 1294 C CA . ILE A 1 173 ? 17.057 -0.110 -12.125 1.00 92.19 173 ILE A CA 1
ATOM 1295 C C . ILE A 1 173 ? 16.832 1.256 -11.469 1.00 92.19 173 ILE A C 1
ATOM 1297 O O . ILE A 1 173 ? 16.258 1.329 -10.382 1.00 92.19 173 ILE A O 1
ATOM 1301 N N . ILE A 1 174 ? 17.228 2.337 -12.150 1.00 93.88 174 ILE A N 1
ATOM 1302 C CA . ILE A 1 174 ? 17.011 3.712 -11.682 1.00 93.88 174 ILE A CA 1
ATOM 1303 C C . ILE A 1 174 ? 15.510 3.983 -11.519 1.00 93.88 174 ILE A C 1
ATOM 1305 O O . ILE A 1 174 ? 15.076 4.432 -10.458 1.00 93.88 174 ILE A O 1
ATOM 1309 N N . LEU A 1 175 ? 14.711 3.677 -12.549 1.00 93.06 175 LEU A N 1
ATOM 1310 C CA . LEU A 1 175 ? 13.258 3.860 -12.521 1.00 93.06 175 LEU A CA 1
ATOM 1311 C C . LEU A 1 175 ? 12.618 3.021 -11.418 1.00 93.06 175 LEU A C 1
ATOM 1313 O O . LEU A 1 175 ? 11.770 3.541 -10.694 1.00 93.06 175 LEU A O 1
ATOM 1317 N N . SER A 1 176 ? 13.070 1.778 -11.222 1.00 92.31 176 SER A N 1
ATOM 1318 C CA . SER A 1 176 ? 12.583 0.952 -10.120 1.00 92.31 176 SER A CA 1
ATOM 1319 C C . SER A 1 176 ? 12.808 1.605 -8.758 1.00 92.31 176 SER A C 1
ATOM 1321 O O . SER A 1 176 ? 11.897 1.623 -7.934 1.00 92.31 176 SER A O 1
ATOM 1323 N N . GLY A 1 177 ? 13.982 2.200 -8.535 1.00 94.38 177 GLY A N 1
ATOM 1324 C CA . GLY A 1 177 ? 14.277 2.941 -7.307 1.00 94.38 177 GLY A CA 1
ATOM 1325 C C . GLY A 1 177 ? 13.375 4.157 -7.104 1.00 94.38 177 GLY A C 1
ATOM 1326 O O . GLY A 1 177 ? 12.821 4.354 -6.022 1.00 94.38 177 GLY A O 1
ATOM 1327 N N . VAL A 1 178 ? 13.179 4.956 -8.155 1.00 94.94 178 VAL A N 1
ATOM 1328 C CA . VAL A 1 178 ? 12.345 6.167 -8.103 1.00 94.94 178 VAL A CA 1
ATOM 1329 C C . VAL A 1 178 ? 10.877 5.827 -7.837 1.00 94.94 178 VAL A C 1
ATOM 1331 O O . VAL A 1 178 ? 10.264 6.414 -6.944 1.00 94.94 178 VAL A O 1
ATOM 1334 N N . PHE A 1 179 ? 10.309 4.869 -8.574 1.00 95.31 179 PHE A N 1
ATOM 1335 C CA . PHE A 1 179 ? 8.905 4.484 -8.417 1.00 95.31 179 PHE A CA 1
ATOM 1336 C C . PHE A 1 179 ? 8.637 3.763 -7.099 1.00 95.31 179 PHE A C 1
ATOM 1338 O O . PHE A 1 179 ? 7.599 4.010 -6.488 1.00 95.31 179 PHE A O 1
ATOM 1345 N N . MET A 1 180 ? 9.577 2.949 -6.614 1.00 95.25 180 MET A N 1
ATOM 1346 C CA . MET A 1 180 ? 9.454 2.324 -5.299 1.00 95.25 180 MET A CA 1
ATOM 1347 C C . MET A 1 180 ? 9.507 3.360 -4.172 1.00 95.25 180 MET A C 1
ATOM 1349 O O . MET A 1 180 ? 8.692 3.316 -3.255 1.00 95.25 180 MET A O 1
ATOM 1353 N N . CYS A 1 181 ? 10.414 4.338 -4.263 1.00 96.31 181 CYS A N 1
ATOM 1354 C CA . CYS A 1 181 ? 10.468 5.448 -3.313 1.00 96.31 181 CYS A CA 1
ATOM 1355 C C . CYS A 1 181 ? 9.136 6.215 -3.278 1.00 96.31 181 CYS A C 1
ATOM 1357 O O . CYS A 1 181 ? 8.573 6.428 -2.203 1.00 96.31 181 CYS A O 1
ATOM 1359 N N . LEU A 1 182 ? 8.576 6.546 -4.448 1.00 96.06 182 LEU A N 1
ATOM 1360 C CA . LEU A 1 182 ? 7.252 7.163 -4.547 1.00 96.06 182 LEU A CA 1
ATOM 1361 C C . LEU A 1 182 ? 6.166 6.292 -3.896 1.00 96.06 182 LEU A C 1
ATOM 1363 O O . LEU A 1 182 ? 5.377 6.800 -3.101 1.00 96.06 182 LEU A O 1
ATOM 1367 N N . ALA A 1 183 ? 6.130 4.994 -4.204 1.00 95.50 183 ALA A N 1
ATOM 1368 C CA . ALA A 1 183 ? 5.136 4.071 -3.666 1.00 95.50 183 ALA A CA 1
ATOM 1369 C C . ALA A 1 183 ? 5.208 3.975 -2.132 1.00 95.50 183 ALA A C 1
ATOM 1371 O O . ALA A 1 183 ? 4.171 4.062 -1.480 1.00 95.50 183 ALA A O 1
ATOM 1372 N N . CYS A 1 184 ? 6.405 3.884 -1.544 1.00 95.38 184 CYS A N 1
ATOM 1373 C CA . CYS A 1 184 ? 6.594 3.874 -0.089 1.00 95.38 184 CYS A CA 1
ATOM 1374 C C . CYS A 1 184 ? 6.114 5.162 0.582 1.00 95.38 184 CYS A C 1
ATOM 1376 O O . CYS A 1 184 ? 5.433 5.105 1.604 1.00 95.38 184 CYS A O 1
ATOM 1378 N N . LEU A 1 185 ? 6.449 6.324 0.014 1.00 95.62 185 LEU A N 1
ATOM 1379 C CA . LEU A 1 185 ? 6.038 7.616 0.570 1.00 95.62 185 LEU A CA 1
ATOM 1380 C C . LEU A 1 185 ? 4.519 7.811 0.501 1.00 95.62 185 LEU A C 1
ATOM 1382 O O . LEU A 1 185 ? 3.916 8.368 1.418 1.00 95.62 185 LEU A O 1
ATOM 1386 N N . VAL A 1 186 ? 3.888 7.330 -0.569 1.00 95.69 186 VAL A N 1
ATOM 1387 C CA . VAL A 1 186 ? 2.428 7.335 -0.691 1.00 95.69 186 VAL A CA 1
ATOM 1388 C C . VAL A 1 186 ? 1.802 6.336 0.282 1.00 95.69 186 VAL A C 1
ATOM 1390 O O . VAL A 1 186 ? 0.838 6.693 0.953 1.00 95.69 186 VAL A O 1
ATOM 1393 N N . ALA A 1 187 ? 2.355 5.127 0.408 1.00 94.81 187 ALA A N 1
ATOM 1394 C CA . ALA A 1 187 ? 1.875 4.102 1.336 1.00 94.81 187 ALA A CA 1
ATOM 1395 C C . ALA A 1 187 ? 1.853 4.614 2.777 1.00 94.81 187 ALA A C 1
ATOM 1397 O O . ALA A 1 187 ? 0.792 4.647 3.392 1.00 94.81 187 ALA A O 1
ATOM 1398 N N . VAL A 1 188 ? 2.978 5.135 3.274 1.00 94.50 188 VAL A N 1
ATOM 1399 C CA . VAL A 1 188 ? 3.051 5.651 4.647 1.00 94.50 188 VAL A CA 1
ATOM 1400 C C . VAL A 1 188 ? 2.106 6.829 4.875 1.00 94.50 188 VAL A C 1
ATOM 1402 O O . VAL A 1 188 ? 1.489 6.928 5.931 1.00 94.50 188 VAL A O 1
ATOM 1405 N N . ALA A 1 189 ? 1.929 7.709 3.884 1.00 94.50 189 ALA A N 1
ATOM 1406 C CA . ALA A 1 189 ? 0.968 8.801 3.992 1.00 94.50 189 ALA A CA 1
ATOM 1407 C C . ALA A 1 189 ? -0.471 8.267 4.105 1.00 94.50 189 ALA A C 1
ATOM 1409 O O . ALA A 1 189 ? -1.240 8.718 4.954 1.00 94.50 189 ALA A O 1
ATOM 1410 N N . LEU A 1 190 ? -0.846 7.285 3.287 1.00 94.44 190 LEU A N 1
ATOM 1411 C CA . LEU A 1 190 ? -2.176 6.681 3.341 1.00 94.44 190 LEU A CA 1
ATOM 1412 C C . LEU A 1 190 ? -2.400 5.891 4.634 1.00 94.44 190 LEU A C 1
ATOM 1414 O O . LEU A 1 190 ? -3.483 5.987 5.212 1.00 94.44 190 LEU A O 1
ATOM 1418 N N . ASP A 1 191 ? -1.387 5.191 5.133 1.00 91.88 191 ASP A N 1
ATOM 1419 C CA . ASP A 1 191 ? -1.479 4.437 6.382 1.00 91.88 191 ASP A CA 1
ATOM 1420 C C . ASP A 1 191 ? -1.568 5.359 7.607 1.00 91.88 191 ASP A C 1
ATOM 1422 O O . ASP A 1 191 ? -2.323 5.088 8.540 1.00 91.88 191 ASP A O 1
ATOM 1426 N N . VAL A 1 192 ? -0.895 6.512 7.582 1.00 91.19 192 VAL A N 1
ATOM 1427 C CA . VAL A 1 192 ? -0.956 7.498 8.672 1.00 91.19 192 VAL A CA 1
ATOM 1428 C C . VAL A 1 192 ? -2.247 8.317 8.659 1.00 91.19 192 VAL A C 1
ATOM 1430 O O . VAL A 1 192 ? -2.832 8.554 9.716 1.00 91.19 192 VAL A O 1
ATOM 1433 N N . PHE A 1 193 ? -2.708 8.769 7.490 1.00 90.12 193 PHE A N 1
ATOM 1434 C CA . PHE A 1 193 ? -3.850 9.686 7.403 1.00 90.12 193 PHE A CA 1
ATOM 1435 C C . PHE A 1 193 ? -5.169 8.978 7.105 1.00 90.12 193 PHE A C 1
ATOM 1437 O O . PHE A 1 193 ? -6.189 9.257 7.738 1.00 90.12 193 PHE A O 1
ATOM 1444 N N . MET A 1 194 ? -5.174 8.083 6.118 1.00 89.44 194 MET A N 1
ATOM 1445 C CA . MET A 1 194 ? -6.403 7.509 5.578 1.00 89.44 194 MET A CA 1
ATOM 1446 C C . MET A 1 194 ? -6.847 6.279 6.370 1.00 89.44 194 MET A C 1
ATOM 1448 O O . MET A 1 194 ? -8.028 6.156 6.688 1.00 89.44 194 MET A O 1
ATOM 1452 N N . HIS A 1 195 ? -5.919 5.400 6.748 1.00 87.38 195 HIS A N 1
ATOM 1453 C CA . HIS A 1 195 ? -6.228 4.153 7.448 1.00 87.38 195 HIS A CA 1
ATOM 1454 C C . HIS A 1 195 ? -6.999 4.352 8.770 1.00 87.38 195 HIS A C 1
ATOM 1456 O O . HIS A 1 195 ? -8.097 3.798 8.893 1.00 87.38 195 HIS A O 1
ATOM 1462 N N . PRO A 1 196 ? -6.539 5.175 9.739 1.00 87.50 196 PRO A N 1
ATOM 1463 C CA . PRO A 1 196 ? -7.294 5.399 10.975 1.00 87.50 196 PRO A CA 1
ATOM 1464 C C . PRO A 1 196 ? -8.651 6.068 10.717 1.00 87.50 196 PRO A C 1
ATOM 1466 O O . PRO A 1 196 ? -9.647 5.691 11.333 1.00 87.50 196 PRO A O 1
ATOM 1469 N N . ALA A 1 197 ? -8.732 7.007 9.767 1.00 87.88 197 ALA A N 1
ATOM 1470 C CA . ALA A 1 197 ? -9.984 7.677 9.413 1.00 87.88 197 ALA A CA 1
ATOM 1471 C C . ALA A 1 197 ? -11.025 6.699 8.837 1.00 87.88 197 ALA A C 1
ATOM 1473 O O . ALA A 1 197 ? -12.205 6.743 9.196 1.00 87.88 197 ALA A O 1
ATOM 1474 N N . MET A 1 198 ? -10.587 5.775 7.980 1.00 87.12 198 MET A N 1
ATOM 1475 C CA . MET A 1 198 ? -11.452 4.750 7.401 1.00 87.12 198 MET A CA 1
ATOM 1476 C C . MET A 1 198 ? -11.936 3.755 8.458 1.00 87.12 198 MET A C 1
ATOM 1478 O O . MET A 1 198 ? -13.121 3.413 8.472 1.00 87.12 198 MET A O 1
ATOM 1482 N N . LEU A 1 199 ? -11.073 3.343 9.389 1.00 87.12 199 LEU A N 1
ATOM 1483 C CA . LEU A 1 199 ? -11.472 2.449 10.478 1.00 87.12 199 LEU A CA 1
ATOM 1484 C C . LEU A 1 199 ? -12.417 3.116 11.485 1.00 87.12 199 LEU A C 1
ATOM 1486 O O . LEU A 1 199 ? -13.351 2.462 11.945 1.00 87.12 199 LEU A O 1
ATOM 1490 N N . LEU A 1 200 ? -12.246 4.411 11.770 1.00 85.50 200 LEU A N 1
ATOM 1491 C CA . LEU A 1 200 ? -13.166 5.182 12.619 1.00 85.50 200 LEU A CA 1
ATOM 1492 C C . LEU A 1 200 ? -14.577 5.267 12.026 1.00 85.50 200 LEU A C 1
ATOM 1494 O O . LEU A 1 200 ? -15.565 5.246 12.761 1.00 85.50 200 LEU A O 1
ATOM 1498 N N . SER A 1 201 ? -14.696 5.328 10.697 1.00 82.19 201 SER A N 1
ATOM 1499 C CA . SER A 1 201 ? -16.003 5.373 10.027 1.00 82.19 201 SER A CA 1
ATOM 1500 C C . SER A 1 201 ? -16.825 4.085 10.212 1.00 82.19 201 SER A C 1
ATOM 1502 O O . SER A 1 201 ? -18.053 4.085 10.071 1.00 82.19 201 SER A O 1
ATOM 1504 N N . LEU A 1 202 ? -16.173 2.976 10.576 1.00 80.75 202 LEU A N 1
ATOM 1505 C CA . LEU A 1 202 ? -16.808 1.676 10.737 1.00 80.75 202 LEU A CA 1
ATOM 1506 C C . LEU A 1 202 ? -17.362 1.481 12.151 1.00 80.75 202 LEU A C 1
ATOM 1508 O O . LEU A 1 202 ? -16.693 1.010 13.064 1.00 80.75 202 LEU A O 1
ATOM 1512 N N . ARG A 1 203 ? -18.672 1.695 12.296 1.00 64.00 203 ARG A N 1
ATOM 1513 C CA . ARG A 1 203 ? -19.434 1.409 13.529 1.00 64.00 203 ARG A CA 1
ATOM 1514 C C . ARG A 1 203 ? -19.551 -0.081 13.916 1.00 64.00 203 ARG A C 1
ATOM 1516 O O . ARG A 1 203 ? -20.145 -0.377 14.949 1.00 64.00 203 ARG A O 1
ATOM 1523 N N . ARG A 1 204 ? -19.076 -1.030 13.095 1.00 61.28 204 ARG A N 1
ATOM 1524 C CA . ARG A 1 204 ? -19.376 -2.480 13.214 1.00 61.28 204 ARG A CA 1
ATOM 1525 C C . ARG A 1 204 ? -18.164 -3.389 13.482 1.00 61.28 204 ARG A C 1
ATOM 1527 O O . ARG A 1 204 ? -18.153 -4.526 13.026 1.00 61.28 204 ARG A O 1
ATOM 1534 N N . TRP A 1 205 ? -17.180 -2.941 14.256 1.00 66.31 205 TRP A N 1
ATOM 1535 C CA . TRP A 1 205 ? -16.116 -3.815 14.787 1.00 66.31 205 TRP A CA 1
ATOM 1536 C C . TRP A 1 205 ? -16.605 -4.711 15.948 1.00 66.31 205 TRP A C 1
ATOM 1538 O O . TRP A 1 205 ? -16.003 -4.744 17.017 1.00 66.31 205 TRP A O 1
ATOM 1548 N N . ARG A 1 206 ? -17.741 -5.396 15.764 1.00 53.62 206 ARG A N 1
ATOM 1549 C CA . ARG A 1 206 ? -18.237 -6.416 16.700 1.00 53.62 206 ARG A CA 1
ATOM 1550 C C . ARG A 1 206 ? -17.757 -7.792 16.277 1.00 53.62 206 ARG A C 1
ATOM 1552 O O . ARG A 1 206 ? -17.949 -8.107 15.083 1.00 53.62 206 ARG A O 1
#

pLDDT: mean 85.18, std 13.44, range [46.31, 96.69]

Foldseek 3Di:
DDPVVVVVVVVVVVVVVVVVVVVVVVVVVVVVCVVVVVVVVVQVVLVVCLVVVVVVLLVVLLVLLCVLLVDNVLSVLLCVLLQVLLVVLVVVCVVVVHDDGSLSSVLSSVLSVLLSVLSSQLSNQLSVCVVVVDDNLVSNVVSCVVRLVVSVVVLQVQLVVLCVQCPPPDPSSNSSSVSSSSSSVSSSVCVNPVNSVSSVVDPPSD